Protein AF-A0A7R9RK65-F1 (afdb_monomer)

Mean predicted aligned error: 6.39 Å

Structure (mmCIF, N/CA/C/O backbone):
data_AF-A0A7R9RK65-F1
#
_entry.id   AF-A0A7R9RK65-F1
#
loop_
_atom_site.group_PDB
_atom_site.id
_atom_site.type_symbol
_atom_site.label_atom_id
_atom_site.label_alt_id
_atom_site.label_comp_id
_atom_site.label_asym_id
_atom_site.label_entity_id
_atom_site.label_seq_id
_atom_site.pdbx_PDB_ins_code
_atom_site.Cartn_x
_atom_site.Cartn_y
_atom_site.Cartn_z
_atom_site.occupancy
_atom_site.B_iso_or_equiv
_atom_site.auth_seq_id
_atom_site.auth_comp_id
_atom_site.auth_asym_id
_atom_site.auth_atom_id
_atom_site.pdbx_PDB_model_num
ATOM 1 N N . LEU A 1 1 ? 6.799 34.433 -34.858 1.00 44.19 1 LEU A N 1
ATOM 2 C CA . LEU A 1 1 ? 5.925 33.232 -34.888 1.00 44.19 1 LEU A CA 1
ATOM 3 C C . LEU A 1 1 ? 6.622 32.027 -35.527 1.00 44.19 1 LEU A C 1
ATOM 5 O O . LEU A 1 1 ? 6.666 30.993 -34.882 1.00 44.19 1 LEU A O 1
ATOM 9 N N . LEU A 1 2 ? 7.240 32.145 -36.711 1.00 38.78 2 LEU A N 1
ATOM 10 C CA . LEU A 1 2 ? 7.989 31.033 -37.333 1.00 38.78 2 LEU A CA 1
ATOM 11 C C . LEU A 1 2 ? 9.285 30.642 -36.586 1.00 38.78 2 LEU A C 1
ATOM 13 O O . LEU A 1 2 ? 9.561 29.458 -36.438 1.00 38.78 2 LEU A O 1
ATOM 17 N N . GLU A 1 3 ? 10.032 31.601 -36.031 1.00 37.00 3 GLU A N 1
ATOM 18 C CA . GLU A 1 3 ? 11.261 31.309 -35.264 1.00 37.00 3 GLU A CA 1
ATOM 19 C C . GLU A 1 3 ? 10.992 30.670 -33.891 1.00 37.00 3 GLU A C 1
ATOM 21 O O . GLU A 1 3 ? 11.774 29.843 -33.430 1.00 37.00 3 GLU A O 1
ATOM 26 N N . PHE A 1 4 ? 9.849 30.976 -33.266 1.00 36.75 4 PHE A N 1
ATOM 27 C CA . PHE A 1 4 ? 9.463 30.390 -31.975 1.00 36.75 4 PHE A CA 1
ATOM 28 C C . PHE A 1 4 ? 9.096 28.899 -32.113 1.00 36.75 4 PHE A C 1
ATOM 30 O O . PHE A 1 4 ? 9.370 28.107 -31.216 1.00 36.75 4 PHE A O 1
ATOM 37 N N . ASN A 1 5 ? 8.554 28.502 -33.272 1.00 46.38 5 ASN A N 1
ATOM 38 C CA . ASN A 1 5 ? 8.257 27.103 -33.592 1.00 46.38 5 ASN A CA 1
ATOM 39 C C . ASN A 1 5 ? 9.503 26.303 -34.008 1.00 46.38 5 ASN A C 1
ATOM 41 O O . ASN A 1 5 ? 9.563 25.105 -33.766 1.00 46.38 5 ASN A O 1
ATOM 45 N N . ALA A 1 6 ? 10.516 26.930 -34.611 1.00 48.09 6 ALA A N 1
ATOM 46 C CA . ALA A 1 6 ? 11.743 26.225 -34.997 1.00 48.09 6 ALA A CA 1
ATOM 47 C C . ALA A 1 6 ? 12.602 25.841 -33.777 1.00 48.09 6 ALA A C 1
ATOM 49 O O . ALA A 1 6 ? 13.160 24.745 -33.728 1.00 48.09 6 ALA A O 1
ATOM 50 N N . VAL A 1 7 ? 12.666 26.720 -32.769 1.00 52.88 7 VAL A N 1
ATOM 51 C CA . VAL A 1 7 ? 13.413 26.474 -31.523 1.00 52.88 7 VAL A CA 1
ATOM 52 C C . VAL A 1 7 ? 12.742 25.390 -30.672 1.00 52.88 7 VAL A C 1
ATOM 54 O O . VAL A 1 7 ? 13.438 24.528 -30.136 1.00 52.88 7 VAL A O 1
ATOM 57 N N . SER A 1 8 ? 11.404 25.368 -30.597 1.00 58.25 8 SER A N 1
ATOM 58 C CA . SER A 1 8 ? 10.678 24.319 -29.866 1.00 58.25 8 SER A CA 1
ATOM 59 C C . SER A 1 8 ? 10.821 22.945 -30.528 1.00 58.25 8 SER A C 1
ATOM 61 O O . SER A 1 8 ? 11.015 21.946 -29.838 1.00 58.25 8 SER A O 1
ATOM 63 N N . VAL A 1 9 ? 10.824 22.890 -31.864 1.00 60.19 9 VAL A N 1
ATOM 64 C CA . VAL A 1 9 ? 11.015 21.644 -32.621 1.00 60.19 9 VAL A CA 1
ATOM 65 C C . VAL A 1 9 ? 12.452 21.126 -32.502 1.00 60.19 9 VAL A C 1
ATOM 67 O O . VAL A 1 9 ? 12.644 19.941 -32.243 1.00 60.19 9 VAL A O 1
ATOM 70 N N . ALA A 1 10 ? 13.471 21.983 -32.619 1.00 61.06 10 ALA A N 1
ATOM 71 C CA . ALA A 1 10 ? 14.869 21.566 -32.462 1.00 61.06 10 ALA A CA 1
ATOM 72 C C . ALA A 1 10 ? 15.178 21.070 -31.037 1.00 61.06 10 ALA A C 1
ATOM 74 O O . ALA A 1 10 ? 15.890 20.080 -30.859 1.00 61.06 10 ALA A O 1
ATOM 75 N N . SER A 1 11 ? 14.596 21.718 -30.022 1.00 61.44 11 SER A N 1
ATOM 76 C CA . SER A 1 11 ? 14.678 21.268 -28.631 1.00 61.44 11 SER A CA 1
ATOM 77 C C . SER A 1 11 ? 14.014 19.898 -28.445 1.00 61.44 11 SER A C 1
ATOM 79 O O . SER A 1 11 ? 14.640 19.002 -27.882 1.00 61.44 11 SER A O 1
ATOM 81 N N . ALA A 1 12 ? 12.812 19.685 -28.992 1.00 61.41 12 ALA A N 1
ATOM 82 C CA . ALA A 1 12 ? 12.114 18.397 -28.922 1.00 61.41 12 ALA A CA 1
ATOM 83 C C . ALA A 1 12 ? 12.869 17.253 -29.625 1.00 61.41 12 ALA A C 1
ATOM 85 O O . ALA A 1 12 ? 12.909 16.128 -29.120 1.00 61.41 12 ALA A O 1
ATOM 86 N N . VAL A 1 13 ? 13.516 17.537 -30.760 1.00 66.62 13 VAL A N 1
ATOM 87 C CA . VAL A 1 13 ? 14.336 16.560 -31.496 1.00 66.62 13 VAL A CA 1
ATOM 88 C C . VAL A 1 13 ? 15.575 16.153 -30.693 1.00 66.62 13 VAL A C 1
ATOM 90 O O . VAL A 1 13 ? 15.858 14.960 -30.580 1.00 66.62 13 VAL A O 1
ATOM 93 N N . ASN A 1 14 ? 16.277 17.112 -30.081 1.00 69.19 14 ASN A N 1
ATOM 94 C CA . ASN A 1 14 ? 17.436 16.816 -29.233 1.00 69.19 14 ASN A CA 1
ATOM 95 C C . ASN A 1 14 ? 17.043 16.018 -27.978 1.00 69.19 14 ASN A C 1
ATOM 97 O O . ASN A 1 14 ? 17.734 15.064 -27.624 1.00 69.19 14 ASN A O 1
ATOM 101 N N . MET A 1 15 ? 15.901 16.342 -27.364 1.00 73.50 15 MET A N 1
ATOM 102 C CA . MET A 1 15 ? 15.355 15.605 -26.217 1.00 73.50 15 MET A CA 1
ATOM 103 C C . MET A 1 15 ? 15.016 14.146 -26.570 1.00 73.50 15 MET A C 1
ATOM 105 O O . MET A 1 15 ? 15.345 13.230 -25.819 1.00 73.50 15 MET A O 1
ATOM 109 N N . SER A 1 16 ? 14.423 13.892 -27.743 1.00 77.25 16 SER A N 1
ATOM 110 C CA . SER A 1 16 ? 14.164 12.518 -28.207 1.00 77.25 16 SER A CA 1
ATOM 111 C C . SER A 1 16 ? 15.461 11.736 -28.474 1.00 77.25 16 SER A C 1
ATOM 113 O O . SER A 1 16 ? 15.525 10.538 -28.197 1.00 77.25 16 SER A O 1
ATOM 115 N N . ALA A 1 17 ? 16.518 12.391 -28.967 1.00 84.62 17 ALA A N 1
ATOM 116 C CA . ALA A 1 17 ? 17.808 11.743 -29.214 1.00 84.62 17 ALA A CA 1
ATOM 117 C C . ALA A 1 17 ? 18.526 11.328 -27.915 1.00 84.62 17 ALA A C 1
ATOM 119 O O . ALA A 1 17 ? 19.067 10.221 -27.835 1.00 84.62 17 ALA A O 1
ATOM 120 N N . GLU A 1 18 ? 18.499 12.181 -26.887 1.00 88.94 18 GLU A N 1
ATOM 121 C CA . GLU A 1 18 ? 19.060 11.868 -25.567 1.00 88.94 18 GLU A CA 1
ATOM 122 C C . GLU A 1 18 ? 18.337 10.676 -24.928 1.00 88.94 18 GLU A C 1
ATOM 124 O O . GLU A 1 18 ? 18.977 9.694 -24.543 1.00 88.94 18 GLU A O 1
ATOM 129 N N . LEU A 1 19 ? 17.001 10.703 -24.922 1.00 89.12 19 LEU A N 1
ATOM 130 C CA . LEU A 1 19 ? 16.168 9.612 -24.419 1.00 89.12 19 LEU A CA 1
ATOM 131 C C . LEU A 1 19 ? 16.494 8.274 -25.101 1.00 89.12 19 LEU A C 1
ATOM 133 O O . LEU A 1 19 ? 16.736 7.267 -24.432 1.00 89.12 19 LEU A O 1
ATOM 137 N N . LYS A 1 20 ? 16.550 8.265 -26.437 1.00 89.25 20 LYS A N 1
ATOM 138 C CA . LYS A 1 20 ? 16.885 7.064 -27.219 1.00 89.25 20 LYS A CA 1
ATOM 139 C C . LYS A 1 20 ? 18.286 6.549 -26.917 1.00 89.25 20 LYS A C 1
ATOM 141 O O . LYS A 1 20 ? 18.485 5.337 -26.872 1.00 89.25 20 LYS A O 1
ATOM 146 N N . THR A 1 21 ? 19.237 7.446 -26.663 1.00 93.31 21 THR A N 1
ATOM 147 C CA . THR A 1 21 ? 20.600 7.068 -26.270 1.00 93.31 21 THR A CA 1
ATOM 148 C C . THR A 1 21 ? 20.592 6.342 -24.927 1.00 93.31 21 THR A C 1
ATOM 150 O O . THR A 1 21 ? 21.144 5.248 -24.830 1.00 93.31 21 THR A O 1
ATOM 153 N N . ILE A 1 22 ? 19.892 6.883 -23.921 1.00 94.38 22 ILE A N 1
ATOM 154 C CA . ILE A 1 22 ? 19.774 6.258 -22.593 1.00 94.38 22 ILE A CA 1
ATOM 155 C C . ILE A 1 22 ? 19.132 4.865 -22.689 1.00 94.38 22 ILE A C 1
ATOM 157 O O . ILE A 1 22 ? 19.624 3.915 -22.075 1.00 94.38 22 ILE A O 1
ATOM 161 N N . LEU A 1 23 ? 18.053 4.728 -23.465 1.00 93.06 23 LEU A N 1
ATOM 162 C CA . LEU A 1 23 ? 17.341 3.459 -23.652 1.00 93.06 23 LEU A CA 1
ATOM 163 C C . LEU A 1 23 ? 18.186 2.424 -24.413 1.00 93.06 23 LEU A C 1
ATOM 165 O O . LEU A 1 23 ? 18.255 1.265 -24.006 1.00 93.06 23 LEU A O 1
ATOM 169 N N . SER A 1 24 ? 18.902 2.840 -25.459 1.00 92.81 24 SER A N 1
ATOM 170 C CA . SER A 1 24 ? 19.843 1.983 -26.193 1.00 92.81 24 SER A CA 1
ATOM 171 C C . SER A 1 24 ? 21.003 1.513 -25.304 1.00 92.81 24 SER A C 1
ATOM 173 O O . SER A 1 24 ? 21.412 0.346 -25.348 1.00 92.81 24 SER A O 1
ATOM 175 N N . ASP A 1 25 ? 21.527 2.398 -24.452 1.00 93.06 25 ASP A N 1
ATOM 176 C CA . ASP A 1 25 ? 22.555 2.059 -23.467 1.00 93.06 25 ASP A CA 1
ATOM 177 C C . ASP A 1 25 ? 22.039 1.073 -22.414 1.00 93.06 25 ASP A C 1
ATOM 179 O O . ASP A 1 25 ? 22.757 0.135 -22.041 1.00 93.06 25 ASP A O 1
ATOM 183 N N . LEU A 1 26 ? 20.798 1.253 -21.951 1.00 93.69 26 LEU A N 1
ATOM 184 C CA . LEU A 1 26 ? 20.138 0.320 -21.043 1.00 93.69 26 LEU A CA 1
ATOM 185 C C . LEU A 1 26 ? 20.006 -1.055 -21.699 1.00 93.69 26 LEU A C 1
ATOM 187 O O . LEU A 1 26 ? 20.456 -2.042 -21.117 1.00 93.69 26 LEU A O 1
ATOM 191 N N . HIS A 1 27 ? 19.471 -1.115 -22.920 1.00 92.25 27 HIS A N 1
ATOM 192 C CA . HIS A 1 27 ? 19.314 -2.352 -23.678 1.00 92.25 27 HIS A CA 1
ATOM 193 C C . HIS A 1 27 ? 20.654 -3.079 -23.848 1.00 92.25 27 HIS A C 1
ATOM 195 O O . HIS A 1 27 ? 20.794 -4.239 -23.457 1.00 92.25 27 HIS A O 1
ATOM 201 N N . SER A 1 28 ? 21.690 -2.366 -24.295 1.00 90.50 28 SER A N 1
ATOM 202 C CA . SER A 1 28 ? 23.042 -2.918 -24.462 1.00 90.50 28 SER A CA 1
ATOM 203 C C . SER A 1 28 ? 23.622 -3.463 -23.151 1.00 90.50 28 SER A C 1
ATOM 205 O O . SER A 1 28 ? 24.320 -4.478 -23.133 1.00 90.50 28 SER A O 1
ATOM 207 N N . SER A 1 29 ? 23.302 -2.821 -22.024 1.00 89.38 29 SER A N 1
ATOM 208 C CA . SER A 1 29 ? 23.744 -3.254 -20.694 1.00 89.38 29 SER A CA 1
ATOM 209 C C . SER A 1 29 ? 23.051 -4.537 -20.228 1.00 89.38 29 SER A C 1
ATOM 211 O O . SER A 1 29 ? 23.590 -5.266 -19.403 1.00 89.38 29 SER A O 1
ATOM 213 N N . THR A 1 30 ? 21.878 -4.877 -20.755 1.00 84.25 30 THR A N 1
ATOM 214 C CA . THR A 1 30 ? 21.185 -6.116 -20.359 1.00 84.25 30 THR A CA 1
ATOM 215 C C . THR A 1 30 ? 21.812 -7.374 -20.978 1.00 84.25 30 THR A C 1
ATOM 217 O O . THR A 1 30 ? 21.738 -8.451 -20.379 1.00 84.25 30 THR A O 1
ATOM 220 N N . GLY A 1 31 ? 22.519 -7.232 -22.109 1.00 78.12 31 GLY A N 1
ATOM 221 C CA . GLY A 1 31 ? 23.261 -8.308 -22.784 1.00 78.12 31 GLY A CA 1
ATOM 222 C C . GLY A 1 31 ? 24.709 -8.516 -22.309 1.00 78.12 31 GLY A C 1
ATOM 223 O O . GLY A 1 31 ? 25.372 -9.444 -22.767 1.00 78.12 31 GLY A O 1
ATOM 224 N N . GLY A 1 32 ? 25.220 -7.665 -21.410 1.00 69.19 32 GLY A N 1
ATOM 225 C CA . GLY A 1 32 ? 26.630 -7.634 -20.997 1.00 69.19 32 GLY A CA 1
ATOM 226 C C . GLY A 1 32 ? 27.020 -8.517 -19.795 1.00 69.19 32 GLY A C 1
ATOM 227 O O . GLY A 1 32 ? 26.208 -9.235 -19.199 1.00 69.19 32 GLY A O 1
ATOM 228 N N . ASN A 1 33 ? 28.307 -8.433 -19.427 1.00 64.31 33 ASN A N 1
ATOM 229 C CA . ASN A 1 33 ? 28.944 -9.179 -18.330 1.00 64.31 33 ASN A CA 1
ATOM 230 C C . ASN A 1 33 ? 28.450 -8.717 -16.936 1.00 64.31 33 ASN A C 1
ATOM 232 O O . ASN A 1 33 ? 28.235 -7.531 -16.700 1.00 64.31 33 ASN A O 1
ATOM 236 N N . GLU A 1 34 ? 28.267 -9.641 -15.990 1.00 75.69 34 GLU A N 1
ATOM 237 C CA . GLU A 1 34 ? 27.117 -9.578 -15.063 1.00 75.69 34 GLU A CA 1
ATOM 238 C C . GLU A 1 34 ? 27.082 -8.402 -14.059 1.00 75.69 34 GLU A C 1
ATOM 240 O O . GLU A 1 34 ? 26.016 -7.836 -13.815 1.00 75.69 34 GLU A O 1
ATOM 245 N N . LYS A 1 35 ? 28.219 -7.997 -13.470 1.00 79.75 35 LYS A N 1
ATOM 246 C CA . LYS A 1 35 ? 28.233 -6.976 -12.395 1.00 79.75 35 LYS A CA 1
ATOM 247 C C . LYS A 1 35 ? 28.298 -5.537 -12.901 1.00 79.75 35 LYS A C 1
ATOM 249 O O . LYS A 1 35 ? 27.530 -4.692 -12.439 1.00 79.75 35 LYS A O 1
ATOM 254 N N . ASP A 1 36 ? 29.199 -5.248 -13.833 1.00 84.75 36 ASP A N 1
ATOM 255 C CA . ASP A 1 36 ? 29.343 -3.891 -14.370 1.00 84.75 36 ASP A CA 1
ATOM 256 C C . ASP A 1 36 ? 28.147 -3.514 -15.241 1.00 84.75 36 ASP A C 1
ATOM 258 O O . ASP A 1 36 ? 27.677 -2.377 -15.189 1.00 84.75 36 ASP A O 1
ATOM 262 N N . ALA A 1 37 ? 27.583 -4.490 -15.956 1.00 88.19 37 ALA A N 1
ATOM 263 C CA . ALA A 1 37 ? 26.399 -4.279 -16.769 1.00 88.19 37 ALA A CA 1
ATOM 264 C C . ALA A 1 37 ? 25.146 -4.011 -15.912 1.00 88.19 37 ALA A C 1
ATOM 266 O O . ALA A 1 37 ? 24.370 -3.114 -16.234 1.00 88.19 37 ALA A O 1
ATOM 267 N N . SER A 1 38 ? 25.004 -4.670 -14.754 1.00 89.25 38 SER A N 1
ATOM 268 C CA . SER A 1 38 ? 23.956 -4.335 -13.776 1.00 89.25 38 SER A CA 1
ATOM 269 C C . SER A 1 38 ? 24.100 -2.911 -13.217 1.00 89.25 38 SER A C 1
ATOM 271 O O . SER A 1 38 ? 23.125 -2.154 -13.165 1.00 89.25 38 SER A O 1
ATOM 273 N N . ARG A 1 39 ? 25.322 -2.498 -12.843 1.00 90.06 39 ARG A N 1
ATOM 274 C CA . ARG A 1 39 ? 25.570 -1.131 -12.354 1.00 90.06 39 ARG A CA 1
ATOM 275 C C . ARG A 1 39 ? 25.262 -0.092 -13.433 1.00 90.06 39 ARG A C 1
ATOM 277 O O . ARG A 1 39 ? 24.625 0.915 -13.123 1.00 90.06 39 ARG A O 1
ATOM 284 N N . LYS A 1 40 ? 25.679 -0.342 -14.680 1.00 92.81 40 LYS A N 1
ATOM 285 C CA . LYS A 1 40 ? 25.377 0.532 -15.821 1.00 92.81 40 LYS A CA 1
ATOM 286 C C . LYS A 1 40 ? 23.869 0.611 -16.061 1.00 92.81 40 LYS A C 1
ATOM 288 O O . LYS A 1 40 ? 23.344 1.716 -16.122 1.00 92.81 40 LYS A O 1
ATOM 293 N N . ALA A 1 41 ? 23.161 -0.521 -16.061 1.00 94.06 41 ALA A N 1
ATOM 294 C CA . ALA A 1 41 ? 21.706 -0.554 -16.205 1.00 94.06 41 ALA A CA 1
ATOM 295 C C . ALA A 1 41 ? 20.995 0.280 -15.129 1.00 94.06 41 ALA A C 1
ATOM 297 O O . ALA A 1 41 ? 20.132 1.090 -15.451 1.00 94.06 41 ALA A O 1
ATOM 298 N N . LYS A 1 42 ? 21.401 0.164 -13.857 1.00 94.06 42 LYS A N 1
AT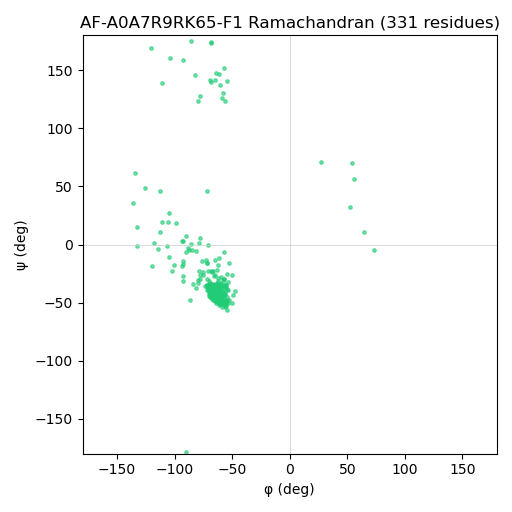OM 299 C CA . LYS A 1 42 ? 20.866 1.017 -12.785 1.00 94.06 42 LYS A CA 1
ATOM 300 C C . LYS A 1 42 ? 21.132 2.506 -13.044 1.00 94.06 42 LYS A C 1
ATOM 302 O O . LYS A 1 42 ? 20.246 3.326 -12.824 1.00 94.06 42 LYS A O 1
ATOM 307 N N . GLY A 1 43 ? 22.334 2.853 -13.505 1.00 95.44 43 GLY A N 1
ATOM 308 C CA . GLY A 1 43 ? 22.685 4.223 -13.886 1.00 95.44 43 GLY A CA 1
ATOM 309 C C . GLY A 1 43 ? 21.790 4.765 -15.002 1.00 95.44 43 GLY A C 1
ATOM 310 O O . GLY A 1 43 ? 21.268 5.868 -14.872 1.00 95.44 43 GLY A O 1
ATOM 311 N N . CYS A 1 44 ? 21.542 3.965 -16.043 1.00 96.06 44 CYS A N 1
ATOM 312 C CA . CYS A 1 44 ? 20.637 4.316 -17.138 1.00 96.06 44 CYS A CA 1
ATOM 313 C C . CYS A 1 44 ? 19.195 4.507 -16.655 1.00 96.06 44 CYS A C 1
ATOM 315 O O . CYS A 1 44 ? 18.546 5.459 -17.066 1.00 96.06 44 CYS A O 1
ATOM 317 N N . VAL A 1 45 ? 18.708 3.653 -15.747 1.00 95.81 45 VAL A N 1
ATOM 318 C CA . VAL A 1 45 ? 17.383 3.816 -15.126 1.00 95.81 45 VAL A CA 1
ATOM 319 C C . VAL A 1 45 ? 17.287 5.164 -14.413 1.00 95.81 45 VAL A C 1
ATOM 321 O O . VAL A 1 45 ? 16.374 5.934 -14.682 1.00 95.81 45 VAL A O 1
ATOM 324 N N . ILE A 1 46 ? 18.250 5.491 -13.548 1.00 95.00 46 ILE A N 1
ATOM 325 C CA . ILE A 1 46 ? 18.248 6.770 -12.822 1.00 95.00 46 ILE A CA 1
ATOM 326 C C . ILE A 1 46 ? 18.301 7.953 -13.800 1.00 95.00 46 ILE A C 1
ATOM 328 O O . ILE A 1 46 ? 17.534 8.900 -13.654 1.00 95.00 46 ILE A O 1
ATOM 332 N N . ALA A 1 47 ? 19.169 7.889 -14.813 1.00 95.19 47 ALA A N 1
ATOM 333 C CA . ALA A 1 47 ? 19.282 8.933 -15.828 1.00 95.19 47 ALA A CA 1
ATOM 334 C C . ALA A 1 47 ? 17.971 9.127 -16.606 1.00 95.19 47 ALA A C 1
ATOM 336 O O . ALA A 1 47 ? 17.531 10.261 -16.773 1.00 95.19 47 ALA A O 1
ATOM 337 N N . LEU A 1 48 ? 17.315 8.033 -17.009 1.00 94.31 48 LEU A N 1
ATOM 338 C CA . LEU A 1 48 ? 16.031 8.058 -17.707 1.00 94.31 48 LEU A CA 1
ATOM 339 C C . LEU A 1 48 ? 14.958 8.769 -16.878 1.00 94.31 48 LEU A C 1
ATOM 341 O O . LEU A 1 48 ? 14.256 9.637 -17.387 1.00 94.31 48 LEU A O 1
ATOM 345 N N . PHE A 1 49 ? 14.814 8.403 -15.604 1.00 93.19 49 PHE A N 1
ATOM 346 C CA . PHE A 1 49 ? 13.764 8.972 -14.761 1.00 93.19 49 PHE A CA 1
ATOM 347 C C . PHE A 1 49 ? 14.039 10.425 -14.375 1.00 93.19 49 PHE A C 1
ATOM 349 O O . PHE A 1 49 ? 13.101 11.216 -14.371 1.00 93.19 49 PHE A O 1
ATOM 356 N N . ASN A 1 50 ? 15.303 10.807 -14.168 1.00 92.38 50 ASN A N 1
ATOM 357 C CA . ASN A 1 50 ? 15.677 12.213 -13.995 1.00 92.38 50 ASN A CA 1
ATOM 358 C C . ASN A 1 50 ? 15.369 13.032 -15.256 1.00 92.38 50 ASN A C 1
ATOM 360 O O . ASN A 1 50 ? 14.851 14.142 -15.158 1.00 92.38 50 ASN A O 1
ATOM 364 N N . PHE A 1 51 ? 15.666 12.480 -16.438 1.00 91.12 51 PHE A N 1
ATOM 365 C CA . PHE A 1 51 ? 15.334 13.112 -17.711 1.00 91.12 51 PHE A CA 1
ATOM 366 C C . PHE A 1 51 ? 13.820 13.299 -17.851 1.00 91.12 51 PHE A C 1
ATOM 368 O O . PHE A 1 51 ? 13.370 14.387 -18.199 1.00 91.12 51 PHE A O 1
ATOM 375 N N . MET A 1 52 ? 13.023 12.268 -17.549 1.00 89.06 52 MET A N 1
ATOM 376 C CA . MET A 1 52 ? 11.565 12.379 -17.610 1.00 89.06 52 MET A CA 1
ATOM 377 C C . MET A 1 52 ? 11.054 13.434 -16.634 1.00 89.06 52 MET A C 1
ATOM 379 O O . MET A 1 52 ? 10.327 14.318 -17.069 1.00 89.06 52 MET A O 1
ATOM 383 N N . GLU A 1 53 ? 11.485 13.400 -15.368 1.00 87.88 53 GLU A N 1
ATOM 384 C CA . GLU A 1 53 ? 11.063 14.341 -14.321 1.00 87.88 53 GLU A CA 1
ATOM 385 C C . GLU A 1 53 ? 11.331 15.807 -14.698 1.00 87.88 53 GLU A C 1
ATOM 387 O O . GLU A 1 53 ? 10.460 16.662 -14.542 1.00 87.88 53 GLU A O 1
ATOM 392 N N . GLN A 1 54 ? 12.499 16.095 -15.277 1.00 86.62 54 GLN A N 1
ATOM 393 C CA . GLN A 1 54 ? 12.860 17.443 -15.732 1.00 86.62 54 GLN A CA 1
ATOM 394 C C . GLN A 1 54 ? 12.010 17.940 -16.910 1.00 86.62 54 GLN A C 1
ATOM 396 O O . GLN A 1 54 ? 11.885 19.148 -17.103 1.00 86.62 54 GLN A O 1
ATOM 401 N N . ASN A 1 55 ? 11.416 17.027 -17.681 1.00 83.00 55 ASN A N 1
ATOM 402 C CA . ASN A 1 55 ? 10.696 17.331 -18.915 1.00 83.00 55 ASN A CA 1
ATOM 403 C C . ASN A 1 55 ? 9.182 17.066 -18.823 1.00 83.00 55 ASN A C 1
ATOM 405 O O . ASN A 1 55 ? 8.490 17.125 -19.839 1.00 83.00 55 ASN A O 1
ATOM 409 N N . LEU A 1 56 ? 8.641 16.817 -17.623 1.00 75.69 56 LEU A N 1
ATOM 410 C CA . LEU A 1 56 ? 7.222 16.485 -17.412 1.00 75.69 56 LEU A CA 1
ATOM 411 C C . LEU A 1 56 ? 6.241 17.565 -17.880 1.00 75.69 56 LEU A C 1
ATOM 413 O O . LEU A 1 56 ? 5.105 17.256 -18.225 1.00 75.69 56 LEU A O 1
ATOM 417 N N . THR A 1 57 ? 6.660 18.829 -17.884 1.00 72.94 57 THR A N 1
ATOM 418 C CA . THR A 1 57 ? 5.843 19.964 -18.340 1.00 72.94 57 THR A CA 1
ATOM 419 C C . THR A 1 57 ? 5.972 20.230 -19.839 1.00 72.94 57 THR A C 1
ATOM 421 O O . THR A 1 57 ? 5.300 21.119 -20.365 1.00 72.94 57 THR A O 1
ATOM 424 N N . SER A 1 58 ? 6.825 19.477 -20.540 1.00 72.94 58 SER A N 1
ATOM 425 C CA . SER A 1 58 ? 6.953 19.579 -21.988 1.00 72.94 58 SER A CA 1
ATOM 426 C C . SER A 1 58 ? 5.687 19.065 -22.667 1.00 72.94 58 SER A C 1
ATOM 428 O O . SER A 1 58 ? 5.164 18.006 -22.321 1.00 72.94 58 SER A O 1
ATOM 430 N N . SER A 1 59 ? 5.249 19.749 -23.724 1.00 74.94 59 SER A N 1
ATOM 431 C CA . SER A 1 59 ? 4.186 19.254 -24.608 1.00 74.94 59 SER A CA 1
ATOM 432 C C . SER A 1 59 ? 4.547 17.936 -25.311 1.00 74.94 59 SER A C 1
ATOM 434 O O . SER A 1 59 ? 3.676 17.297 -25.892 1.00 74.94 59 SER A O 1
ATOM 436 N N . SER A 1 60 ? 5.816 17.516 -25.257 1.00 77.81 60 SER A N 1
ATOM 437 C CA . SER A 1 60 ? 6.313 16.250 -25.803 1.00 77.81 60 SER A CA 1
ATOM 438 C C . SER A 1 60 ? 6.359 15.095 -24.796 1.00 77.81 60 SER A C 1
ATOM 440 O O . SER A 1 60 ? 6.828 14.016 -25.160 1.00 77.81 60 SER A O 1
ATOM 442 N N . ILE A 1 61 ? 5.905 15.273 -23.548 1.00 82.56 61 ILE A N 1
ATOM 443 C CA . ILE A 1 61 ? 6.050 14.236 -22.513 1.00 82.56 61 ILE A CA 1
ATOM 444 C C . ILE A 1 61 ? 5.367 12.918 -22.893 1.00 82.56 61 ILE A C 1
ATOM 446 O O . ILE A 1 61 ? 5.942 11.855 -22.683 1.00 82.56 61 ILE A O 1
ATOM 450 N N . GLU A 1 62 ? 4.201 12.963 -23.541 1.00 82.69 62 GLU A N 1
ATOM 451 C CA . GLU A 1 62 ? 3.510 11.756 -24.012 1.00 82.69 62 GLU A CA 1
ATOM 452 C C . GLU A 1 62 ? 4.343 10.976 -25.036 1.00 82.69 62 GLU A C 1
ATOM 454 O O . GLU A 1 62 ? 4.390 9.748 -24.992 1.00 82.69 62 GLU A O 1
ATOM 459 N N . ILE A 1 63 ? 5.057 11.678 -25.924 1.00 84.00 63 ILE A N 1
ATOM 460 C CA . ILE A 1 63 ? 5.962 11.059 -26.901 1.00 84.00 63 ILE A CA 1
ATOM 461 C C . ILE A 1 63 ? 7.132 10.397 -26.170 1.00 84.00 63 ILE A C 1
ATOM 463 O O . ILE A 1 63 ? 7.477 9.256 -26.467 1.00 84.00 63 ILE A O 1
ATOM 467 N N . HIS A 1 64 ? 7.713 11.077 -25.180 1.00 86.31 64 HIS A N 1
ATOM 468 C CA . HIS A 1 64 ? 8.815 10.529 -24.389 1.00 86.31 64 HIS A CA 1
ATOM 469 C C . HIS A 1 64 ? 8.394 9.308 -23.564 1.00 86.31 64 HIS A C 1
ATOM 471 O O . HIS A 1 64 ? 9.146 8.340 -23.476 1.00 86.31 64 HIS A O 1
ATOM 477 N N . LEU A 1 65 ? 7.182 9.308 -23.010 1.00 88.81 65 LEU A N 1
ATOM 478 C CA . LEU A 1 65 ? 6.632 8.144 -22.321 1.00 88.81 65 LEU A CA 1
ATOM 479 C C . LEU A 1 65 ? 6.349 6.995 -23.292 1.00 88.81 65 LEU A C 1
ATOM 481 O O . LEU A 1 65 ? 6.686 5.854 -22.985 1.00 88.81 65 LEU A O 1
ATOM 485 N N . CYS A 1 66 ? 5.812 7.279 -24.481 1.00 88.38 66 CYS A N 1
ATOM 486 C CA . CYS A 1 66 ? 5.656 6.275 -25.533 1.00 88.38 66 CYS A CA 1
ATOM 487 C C . CYS A 1 66 ? 6.999 5.634 -25.900 1.00 88.38 66 CYS A C 1
ATOM 489 O O . CYS A 1 66 ? 7.100 4.409 -25.893 1.00 88.38 66 CYS A O 1
ATOM 491 N N . ASP A 1 67 ? 8.038 6.435 -26.140 1.00 88.31 67 ASP A N 1
ATOM 492 C CA . ASP A 1 67 ? 9.385 5.938 -26.436 1.00 88.31 67 ASP A CA 1
ATOM 493 C C . ASP A 1 67 ? 9.947 5.102 -25.268 1.00 88.31 67 ASP A C 1
ATOM 495 O O . ASP A 1 67 ? 10.485 4.015 -25.482 1.00 88.31 67 ASP A O 1
ATOM 499 N N . ALA A 1 68 ? 9.780 5.561 -24.024 1.00 91.19 68 ALA A N 1
ATOM 500 C CA . ALA A 1 68 ? 10.319 4.891 -22.842 1.00 91.19 68 ALA A CA 1
ATOM 501 C C . ALA A 1 68 ? 9.602 3.578 -22.491 1.00 91.19 68 ALA A C 1
ATOM 503 O O . ALA A 1 68 ? 10.262 2.621 -22.088 1.00 91.19 68 ALA A O 1
ATOM 504 N N . PHE A 1 69 ? 8.275 3.514 -22.624 1.00 92.56 69 PHE A N 1
ATOM 505 C CA . PHE A 1 69 ? 7.466 2.375 -22.170 1.00 92.56 69 PHE A CA 1
ATOM 506 C C . PHE A 1 69 ? 7.032 1.431 -23.293 1.00 92.56 69 PHE A C 1
ATOM 508 O O . PHE A 1 69 ? 6.757 0.267 -23.014 1.00 92.56 69 PHE A O 1
ATOM 515 N N . ARG A 1 70 ? 6.982 1.898 -24.545 1.00 89.81 70 ARG A N 1
ATOM 516 C CA . ARG A 1 70 ? 6.509 1.121 -25.707 1.00 89.81 70 ARG A CA 1
ATOM 517 C C . ARG A 1 70 ? 7.424 1.197 -26.930 1.00 89.81 70 ARG A C 1
ATOM 519 O O . ARG A 1 70 ? 7.125 0.570 -27.943 1.00 89.81 70 ARG A O 1
ATOM 526 N N . GLY A 1 71 ? 8.515 1.956 -26.860 1.00 87.44 71 GLY A N 1
ATOM 527 C CA . GLY A 1 71 ? 9.510 2.019 -27.925 1.00 87.44 71 GLY A CA 1
ATOM 528 C C . GLY A 1 71 ? 10.301 0.717 -28.090 1.00 87.44 71 GLY A C 1
ATOM 529 O O . GLY A 1 71 ? 10.197 -0.217 -27.292 1.00 87.44 71 GLY A O 1
ATOM 530 N N . GLU A 1 72 ? 11.139 0.687 -29.128 1.00 85.81 72 GLU A N 1
ATOM 531 C CA . GLU A 1 72 ? 11.987 -0.459 -29.495 1.00 85.81 72 GLU A CA 1
ATOM 532 C C . GLU A 1 72 ? 12.876 -0.943 -28.336 1.00 85.81 72 GLU A C 1
ATOM 534 O O . GLU A 1 72 ? 13.031 -2.140 -28.126 1.00 85.81 72 GLU A O 1
ATOM 539 N N . TYR A 1 73 ? 13.409 -0.010 -27.542 1.00 87.25 73 TYR A N 1
ATOM 540 C CA . TYR A 1 73 ? 14.243 -0.295 -26.370 1.00 87.25 73 TYR A CA 1
ATOM 541 C C . TYR A 1 73 ? 13.540 0.112 -25.074 1.00 87.25 73 TYR A C 1
ATOM 543 O O . TYR A 1 73 ? 14.125 0.779 -24.221 1.00 87.25 73 TYR A O 1
ATOM 551 N N . ASN A 1 74 ? 12.261 -0.241 -24.932 1.00 91.38 74 ASN A N 1
ATOM 552 C CA . ASN A 1 74 ? 11.478 0.163 -23.769 1.00 91.38 74 ASN A CA 1
ATOM 553 C C . ASN A 1 74 ? 12.057 -0.388 -22.449 1.00 91.38 74 ASN A C 1
ATOM 555 O O . ASN A 1 74 ? 12.610 -1.492 -22.373 1.00 91.38 74 ASN A O 1
ATOM 559 N N . ILE A 1 75 ? 11.910 0.398 -21.379 1.00 93.38 75 ILE A N 1
ATOM 560 C CA . ILE A 1 75 ? 12.475 0.085 -20.063 1.00 93.38 75 ILE A CA 1
ATOM 561 C C . ILE A 1 75 ? 11.895 -1.200 -19.464 1.00 93.38 75 ILE A C 1
ATOM 563 O O . ILE A 1 75 ? 12.620 -1.954 -18.809 1.00 93.38 75 ILE A O 1
ATOM 567 N N . LEU A 1 76 ? 10.603 -1.457 -19.678 1.00 93.12 76 LEU A N 1
ATOM 568 C CA . LEU A 1 76 ? 9.908 -2.589 -19.071 1.00 93.12 76 LEU A CA 1
ATOM 569 C C . LEU A 1 76 ? 10.451 -3.914 -19.608 1.00 93.12 76 LEU A C 1
ATOM 571 O O . LEU A 1 76 ? 10.742 -4.824 -18.830 1.00 93.12 76 LEU A O 1
ATOM 575 N N . GLU A 1 77 ? 10.653 -4.011 -20.918 1.00 90.44 77 GLU A N 1
ATOM 576 C CA . GLU A 1 77 ? 11.237 -5.174 -21.577 1.00 90.44 77 GLU A CA 1
ATOM 577 C C . GLU A 1 77 ? 12.710 -5.348 -21.204 1.00 90.44 77 GLU A C 1
ATOM 579 O O . GLU A 1 77 ? 13.106 -6.433 -20.770 1.00 90.44 77 GLU A O 1
ATOM 584 N N . CYS A 1 78 ? 13.502 -4.269 -21.249 1.00 90.31 78 CYS A N 1
ATOM 585 C CA . CYS A 1 78 ? 14.914 -4.308 -20.856 1.00 90.31 78 CYS A CA 1
ATOM 586 C C . CYS A 1 78 ? 15.099 -4.854 -19.429 1.00 90.31 78 CYS A C 1
ATOM 588 O O . CYS A 1 78 ? 16.016 -5.628 -19.152 1.00 90.31 78 CYS A O 1
ATOM 590 N N . LEU A 1 79 ? 14.207 -4.491 -18.506 1.00 90.38 79 LEU A N 1
ATOM 591 C CA . LEU A 1 79 ? 14.270 -4.928 -17.111 1.00 90.38 79 LEU A CA 1
ATOM 592 C C . LEU A 1 79 ? 13.462 -6.201 -16.817 1.00 90.38 79 LEU A C 1
ATOM 594 O O . LEU A 1 79 ? 13.464 -6.669 -15.677 1.00 90.38 79 LEU A O 1
ATOM 598 N N . SER A 1 80 ? 12.835 -6.818 -17.822 1.00 87.62 80 SER A N 1
ATOM 599 C CA . SER A 1 80 ? 12.120 -8.098 -17.679 1.00 87.62 80 SER A CA 1
ATOM 600 C C . SER A 1 80 ? 13.047 -9.326 -17.653 1.00 87.62 80 SER A C 1
ATOM 602 O O . SER A 1 80 ? 12.593 -10.466 -17.519 1.00 87.62 80 SER A O 1
ATOM 604 N N . ILE A 1 81 ? 14.363 -9.110 -17.728 1.00 85.94 81 ILE A N 1
ATOM 605 C CA . ILE A 1 81 ? 15.391 -10.151 -17.633 1.00 85.94 81 ILE A CA 1
ATOM 606 C C . ILE A 1 81 ? 15.351 -10.894 -16.288 1.00 85.94 81 ILE A C 1
ATOM 608 O O . ILE A 1 81 ? 15.258 -10.292 -15.223 1.00 85.94 81 ILE A O 1
ATOM 612 N N . LYS A 1 82 ? 15.498 -12.223 -16.299 1.00 84.31 82 LYS A N 1
ATOM 613 C CA . LYS A 1 82 ? 15.424 -13.076 -15.087 1.00 84.31 82 LYS A CA 1
ATOM 614 C C . LYS A 1 82 ? 16.687 -13.066 -14.209 1.00 84.31 82 LYS A C 1
ATOM 616 O O . LYS A 1 82 ? 16.780 -13.832 -13.256 1.00 84.31 82 LYS A O 1
ATOM 621 N N . ARG A 1 83 ? 17.670 -12.228 -14.535 1.00 83.94 83 ARG A N 1
ATOM 622 C CA . ARG A 1 83 ? 18.999 -12.209 -13.910 1.00 83.94 83 ARG A CA 1
ATOM 623 C C . ARG A 1 83 ? 18.975 -11.510 -12.548 1.00 83.94 83 ARG A C 1
ATOM 625 O O . ARG A 1 83 ? 18.502 -10.376 -12.440 1.00 83.94 83 ARG A O 1
ATOM 632 N N . SER A 1 84 ? 19.498 -12.174 -11.517 1.00 85.88 84 SER A N 1
ATOM 633 C CA . SER A 1 84 ? 19.530 -11.676 -10.133 1.00 85.88 84 SER A CA 1
ATOM 634 C C . SER A 1 84 ? 20.394 -10.433 -9.955 1.00 85.88 84 SER A C 1
ATOM 636 O O . SER A 1 84 ? 20.152 -9.625 -9.060 1.00 85.88 84 SER A O 1
ATOM 638 N N . GLU A 1 85 ? 21.386 -10.241 -10.814 1.00 87.12 85 GLU A N 1
ATOM 639 C CA . GLU A 1 85 ? 22.335 -9.137 -10.710 1.00 87.12 85 GLU A CA 1
ATOM 640 C C . GLU A 1 85 ? 21.629 -7.798 -10.936 1.00 87.12 85 GLU A C 1
ATOM 642 O O . GLU A 1 85 ? 22.035 -6.790 -10.369 1.00 87.12 85 GLU A O 1
ATOM 647 N N . PHE A 1 86 ? 20.528 -7.786 -11.691 1.00 89.44 86 PHE A N 1
ATOM 648 C CA . PHE A 1 86 ? 19.783 -6.584 -12.073 1.00 89.44 86 PHE A CA 1
ATOM 649 C C . PHE A 1 86 ? 18.674 -6.202 -11.084 1.00 89.44 86 PHE A C 1
ATOM 651 O O . PHE A 1 86 ? 17.911 -5.272 -11.346 1.00 89.44 86 PHE A O 1
ATOM 658 N N . LEU A 1 87 ? 18.576 -6.871 -9.929 1.00 89.69 87 LEU A N 1
ATOM 659 C CA . LEU A 1 87 ? 17.555 -6.573 -8.915 1.00 89.69 87 LEU A CA 1
ATOM 660 C C . LEU A 1 87 ? 17.582 -5.109 -8.451 1.00 89.69 87 LEU A C 1
ATOM 662 O O . LEU A 1 87 ? 16.527 -4.528 -8.211 1.00 89.69 87 LEU A O 1
ATOM 666 N N . ASP A 1 88 ? 18.765 -4.499 -8.367 1.00 90.44 88 ASP A N 1
ATOM 667 C CA . ASP A 1 88 ? 18.905 -3.086 -8.007 1.00 90.44 88 ASP A CA 1
ATOM 668 C C . ASP A 1 88 ? 18.365 -2.146 -9.090 1.00 90.44 88 ASP A C 1
ATOM 670 O O . ASP A 1 88 ? 17.719 -1.154 -8.760 1.00 90.44 88 ASP A O 1
ATOM 674 N N . ALA A 1 89 ? 18.596 -2.459 -10.368 1.00 92.81 89 ALA A N 1
ATOM 675 C CA . ALA A 1 89 ? 18.052 -1.687 -11.482 1.00 92.81 89 ALA A CA 1
ATOM 676 C C . ALA A 1 89 ? 16.520 -1.801 -11.528 1.00 92.81 89 ALA A C 1
ATOM 678 O O . ALA A 1 89 ? 15.836 -0.788 -11.652 1.00 92.81 89 ALA A O 1
ATOM 679 N N . LYS A 1 90 ? 15.977 -3.012 -11.327 1.00 93.44 90 LYS A N 1
ATOM 680 C CA . LYS A 1 90 ? 14.526 -3.245 -11.218 1.00 93.44 90 LYS A CA 1
ATOM 681 C C . LYS A 1 90 ? 13.906 -2.480 -10.050 1.00 93.44 90 LYS A C 1
ATOM 683 O O . LYS A 1 90 ? 12.864 -1.857 -10.216 1.00 93.44 90 LYS A O 1
ATOM 688 N N . ALA A 1 91 ? 14.541 -2.517 -8.877 1.00 93.31 91 ALA A N 1
ATOM 689 C CA . ALA A 1 91 ? 14.072 -1.785 -7.704 1.00 93.31 91 ALA A CA 1
ATOM 690 C C . ALA A 1 91 ? 14.050 -0.272 -7.964 1.00 93.31 91 ALA A C 1
ATOM 692 O O . ALA A 1 91 ? 13.034 0.365 -7.703 1.00 93.31 91 ALA A O 1
ATOM 693 N N . SER A 1 92 ? 15.128 0.281 -8.533 1.00 94.81 92 SER A N 1
ATOM 694 C CA . SER A 1 92 ? 15.178 1.695 -8.912 1.00 94.81 92 SER A CA 1
ATOM 695 C C . SER A 1 92 ? 14.102 2.054 -9.935 1.00 94.81 92 SER A C 1
ATOM 697 O O . SER A 1 92 ? 13.448 3.074 -9.771 1.00 94.81 92 SER A O 1
ATOM 699 N N . ALA A 1 93 ? 13.851 1.205 -10.935 1.00 95.62 93 ALA A N 1
ATOM 700 C CA . ALA A 1 93 ? 12.804 1.464 -11.917 1.00 95.62 93 ALA A CA 1
ATOM 701 C C . ALA A 1 93 ? 11.412 1.478 -11.275 1.00 95.62 93 ALA A C 1
ATOM 703 O O . ALA A 1 93 ? 10.666 2.424 -11.478 1.00 95.62 93 ALA A O 1
ATOM 704 N N . LEU A 1 94 ? 11.069 0.479 -10.456 1.00 96.00 94 LEU A N 1
ATOM 705 C CA . LEU A 1 94 ? 9.772 0.442 -9.769 1.00 96.00 94 LEU A CA 1
ATOM 706 C C . LEU A 1 94 ? 9.559 1.656 -8.855 1.00 96.00 94 LEU A C 1
ATOM 708 O O . LEU A 1 94 ? 8.461 2.204 -8.817 1.00 96.00 94 LEU A O 1
ATOM 712 N N . GLU A 1 95 ? 10.594 2.071 -8.123 1.00 95.38 95 GLU A N 1
ATOM 713 C CA . GLU A 1 95 ? 10.539 3.244 -7.246 1.00 95.38 95 GLU A CA 1
ATOM 714 C C . GLU A 1 95 ? 10.353 4.539 -8.044 1.00 95.38 95 GLU A C 1
ATOM 716 O O . GLU A 1 95 ? 9.482 5.342 -7.715 1.00 95.38 95 GLU A O 1
ATOM 721 N N . SER A 1 96 ? 11.105 4.719 -9.129 1.00 95.50 96 SER A N 1
ATOM 722 C CA . SER A 1 96 ? 10.978 5.904 -9.974 1.00 95.50 96 SER A CA 1
ATOM 723 C C . SER A 1 96 ? 9.648 5.956 -10.730 1.00 95.50 96 SER A C 1
ATOM 725 O O . SER A 1 96 ? 9.038 7.021 -10.790 1.00 95.50 96 SER A O 1
ATOM 727 N N . ILE A 1 97 ? 9.151 4.822 -11.245 1.00 96.06 97 ILE A N 1
ATOM 728 C CA . ILE A 1 97 ? 7.815 4.745 -11.858 1.00 96.06 97 ILE A CA 1
ATOM 729 C C . ILE A 1 97 ? 6.752 5.112 -10.823 1.00 96.06 97 ILE A C 1
ATOM 731 O O . ILE A 1 97 ? 5.878 5.920 -11.122 1.00 96.06 97 ILE A O 1
ATOM 735 N N . TYR A 1 98 ? 6.840 4.570 -9.603 1.00 96.19 98 TYR A N 1
ATOM 736 C CA . TYR A 1 98 ? 5.916 4.918 -8.525 1.00 96.19 98 TYR A CA 1
ATOM 737 C C . TYR A 1 98 ? 5.911 6.423 -8.248 1.00 96.19 98 TYR A C 1
ATOM 739 O O . TYR A 1 98 ? 4.841 7.020 -8.247 1.00 96.19 98 TYR A O 1
ATOM 747 N N . ASN A 1 99 ? 7.079 7.040 -8.050 1.00 94.00 99 ASN A N 1
ATOM 748 C CA . ASN A 1 99 ? 7.167 8.461 -7.703 1.00 94.00 99 ASN A CA 1
ATOM 749 C C . ASN A 1 99 ? 6.593 9.360 -8.814 1.00 94.00 99 ASN A C 1
ATOM 751 O O . ASN A 1 99 ? 5.876 10.320 -8.526 1.00 94.00 99 ASN A O 1
ATOM 755 N N . LEU A 1 100 ? 6.865 9.028 -10.083 1.00 92.12 100 LEU A N 1
ATOM 756 C CA . LEU A 1 100 ? 6.301 9.757 -11.219 1.00 92.12 100 LEU A CA 1
ATOM 757 C C . LEU A 1 100 ? 4.786 9.572 -11.322 1.00 92.12 100 LEU A C 1
ATOM 759 O O . LEU A 1 100 ? 4.058 10.555 -11.447 1.00 92.12 100 LEU A O 1
ATOM 763 N N . MET A 1 101 ? 4.298 8.334 -11.238 1.00 93.94 101 MET A N 1
ATOM 764 C CA . MET A 1 101 ? 2.865 8.049 -11.327 1.00 93.94 101 MET A CA 1
ATOM 765 C C . MET A 1 101 ? 2.080 8.632 -10.149 1.00 93.94 101 MET A C 1
ATOM 767 O O . MET A 1 101 ? 0.955 9.067 -10.347 1.00 93.94 101 MET A O 1
ATOM 771 N N . GLU A 1 102 ? 2.648 8.668 -8.942 1.00 94.00 102 GLU A N 1
ATOM 772 C CA . GLU A 1 102 ? 1.999 9.258 -7.762 1.00 94.00 102 GLU A CA 1
ATOM 773 C C . GLU A 1 102 ? 1.739 10.758 -7.957 1.00 94.00 102 GLU A C 1
ATOM 775 O O . GLU A 1 102 ? 0.712 11.270 -7.518 1.00 94.00 102 GLU A O 1
ATOM 780 N N . SER A 1 103 ? 2.635 11.449 -8.666 1.00 89.56 103 SER A N 1
ATOM 781 C CA . SER A 1 103 ? 2.540 12.896 -8.891 1.00 89.56 103 SER A CA 1
ATOM 782 C C . SER A 1 103 ? 1.813 13.269 -10.192 1.00 89.56 103 SER A C 1
ATOM 784 O O . SER A 1 103 ? 1.227 14.346 -10.275 1.00 89.56 103 SER A O 1
ATOM 786 N N . TYR A 1 104 ? 1.835 12.396 -11.207 1.00 89.81 104 TYR A N 1
ATOM 787 C CA . TYR A 1 104 ? 1.382 12.703 -12.574 1.00 89.81 104 TYR A CA 1
ATOM 788 C C . TYR A 1 104 ? 0.518 11.593 -13.191 1.00 89.81 104 TYR A C 1
ATOM 790 O O . TYR A 1 104 ? 0.596 11.339 -14.393 1.00 89.81 104 TYR A O 1
ATOM 798 N N . PHE A 1 105 ? -0.308 10.923 -12.382 1.00 90.69 105 PHE A N 1
ATOM 799 C CA . PHE A 1 105 ? -1.034 9.706 -12.772 1.00 90.69 105 PHE A CA 1
ATOM 800 C C . PHE A 1 105 ? -1.777 9.807 -14.113 1.00 90.69 105 PHE A C 1
ATOM 802 O O . PHE A 1 105 ? -1.681 8.898 -14.936 1.00 90.69 105 PHE A O 1
ATOM 809 N N . GLU A 1 106 ? -2.469 10.922 -14.363 1.00 89.00 106 GLU A N 1
ATOM 810 C CA . GLU A 1 106 ? -3.266 11.121 -15.583 1.00 89.00 106 GLU A CA 1
ATOM 811 C C . GLU A 1 106 ? -2.437 11.010 -16.870 1.00 89.00 106 GLU A C 1
ATOM 813 O O . GLU A 1 106 ? -2.895 10.421 -17.847 1.00 89.00 106 GLU A O 1
ATOM 818 N N . ILE A 1 107 ? -1.185 11.478 -16.860 1.00 88.38 107 ILE A N 1
ATOM 819 C CA . ILE A 1 107 ? -0.277 11.377 -18.016 1.00 88.38 107 ILE A CA 1
ATOM 820 C C . ILE A 1 107 ? 0.129 9.911 -18.250 1.00 88.38 107 ILE A C 1
ATOM 822 O O . ILE A 1 107 ? 0.303 9.459 -19.381 1.00 88.38 107 ILE A O 1
ATOM 826 N N . PHE A 1 108 ? 0.241 9.134 -17.171 1.00 89.56 108 PHE A N 1
ATOM 827 C CA . PHE A 1 108 ? 0.624 7.723 -17.211 1.00 89.56 108 PHE A CA 1
ATOM 828 C C . PHE A 1 108 ? -0.549 6.773 -17.470 1.00 89.56 108 PHE A C 1
ATOM 830 O O . PHE A 1 108 ? -0.332 5.568 -17.629 1.00 89.56 108 PHE A O 1
ATOM 837 N N . ARG A 1 109 ? -1.785 7.284 -17.535 1.00 89.19 109 ARG A N 1
ATOM 838 C CA . ARG A 1 109 ? -3.010 6.476 -17.603 1.00 89.19 109 ARG A CA 1
ATOM 839 C C . ARG A 1 109 ? -3.009 5.485 -18.764 1.00 89.19 109 ARG A C 1
ATOM 841 O O . ARG A 1 109 ? -3.481 4.365 -18.607 1.00 89.19 109 ARG A O 1
ATOM 848 N N . SER A 1 110 ? -2.435 5.852 -19.908 1.00 90.56 110 SER A N 1
ATOM 849 C CA . SER A 1 110 ? -2.352 4.978 -21.084 1.00 90.56 110 SER A CA 1
ATOM 850 C C . SER A 1 110 ? -1.352 3.823 -20.935 1.00 90.56 110 SER A C 1
ATOM 852 O O . SER A 1 110 ? -1.447 2.866 -21.700 1.00 90.56 110 SER A O 1
ATOM 854 N N . PHE A 1 111 ? -0.441 3.865 -19.955 1.00 92.50 111 PHE A N 1
ATOM 855 C CA . PHE A 1 111 ? 0.628 2.878 -19.728 1.00 92.50 111 PHE A CA 1
ATOM 856 C C . PHE A 1 111 ? 0.375 1.965 -18.516 1.00 92.50 111 PHE A C 1
ATOM 858 O O . PHE A 1 111 ? 1.176 1.076 -18.227 1.00 92.50 111 PHE A O 1
ATOM 865 N N . VAL A 1 112 ? -0.734 2.151 -17.791 1.00 93.88 112 VAL A N 1
ATOM 866 C CA . VAL A 1 112 ? -1.012 1.441 -16.525 1.00 93.88 112 VAL A CA 1
ATOM 867 C C . VAL A 1 112 ? -1.011 -0.081 -16.667 1.00 93.88 112 VAL A C 1
ATOM 869 O O . VAL A 1 112 ? -0.537 -0.773 -15.768 1.00 93.88 112 VAL A O 1
ATOM 872 N N . ILE A 1 113 ? -1.477 -0.617 -17.799 1.00 94.56 113 ILE A N 1
ATOM 873 C CA . ILE A 1 113 ? -1.493 -2.066 -18.050 1.00 94.56 113 ILE A CA 1
ATOM 874 C C . ILE A 1 113 ? -0.081 -2.607 -18.297 1.00 94.56 113 ILE A C 1
ATOM 876 O O . ILE A 1 113 ? 0.270 -3.663 -17.767 1.00 94.56 113 ILE A O 1
ATOM 880 N N . ASP A 1 114 ? 0.760 -1.858 -19.011 1.00 95.00 114 ASP A N 1
ATOM 881 C CA . ASP A 1 114 ? 2.165 -2.214 -19.224 1.00 95.00 114 ASP A CA 1
ATOM 882 C C . ASP A 1 114 ? 2.915 -2.243 -17.883 1.00 95.00 114 ASP A C 1
ATOM 884 O O . ASP A 1 114 ? 3.600 -3.216 -17.551 1.00 95.00 114 ASP A O 1
ATOM 888 N N . VAL A 1 115 ? 2.692 -1.226 -17.043 1.00 95.94 115 VAL A N 1
ATOM 889 C CA . VAL A 1 115 ? 3.269 -1.146 -15.694 1.00 95.94 115 VAL A CA 1
ATOM 890 C C . VAL A 1 115 ? 2.736 -2.260 -14.783 1.00 95.94 115 VAL A C 1
ATOM 892 O O . VAL A 1 115 ? 3.524 -2.883 -14.066 1.00 95.94 115 VAL A O 1
ATOM 895 N N . LYS A 1 116 ? 1.432 -2.577 -14.830 1.00 96.19 116 LYS A N 1
ATOM 896 C CA . LYS A 1 116 ? 0.831 -3.718 -14.109 1.00 96.19 116 LYS A CA 1
ATOM 897 C C . LYS A 1 116 ? 1.550 -5.014 -14.478 1.00 96.19 116 LYS A C 1
ATOM 899 O O . LYS A 1 116 ? 1.984 -5.759 -13.596 1.00 96.19 116 LYS A O 1
ATOM 904 N N . ASN A 1 117 ? 1.698 -5.280 -15.773 1.00 95.25 117 ASN A N 1
ATOM 905 C CA . ASN A 1 117 ? 2.333 -6.494 -16.279 1.00 95.25 117 ASN A CA 1
ATOM 906 C C . ASN A 1 117 ? 3.805 -6.573 -15.860 1.00 95.25 117 ASN A C 1
ATOM 908 O O . ASN A 1 117 ? 4.253 -7.623 -15.390 1.00 95.25 117 ASN A O 1
ATOM 912 N N . PHE A 1 118 ? 4.530 -5.455 -15.920 1.00 95.25 118 PHE A N 1
ATOM 913 C CA . PHE A 1 118 ? 5.901 -5.371 -15.424 1.00 95.25 118 PHE A CA 1
ATOM 914 C C . PHE A 1 118 ? 5.998 -5.653 -13.920 1.00 95.25 118 PHE A C 1
ATOM 916 O O . PHE A 1 118 ? 6.865 -6.423 -13.500 1.00 95.25 118 PHE A O 1
ATOM 923 N N . CYS A 1 119 ? 5.087 -5.113 -13.102 1.00 95.75 119 CYS A N 1
ATOM 924 C CA . CYS A 1 119 ? 5.022 -5.413 -11.669 1.00 95.75 119 CYS A CA 1
ATOM 925 C C . CYS A 1 119 ? 4.774 -6.902 -11.419 1.00 95.75 119 CYS A C 1
ATOM 927 O O . CYS A 1 119 ? 5.427 -7.502 -10.570 1.00 95.75 119 CYS A O 1
ATOM 929 N N . MET A 1 120 ? 3.861 -7.522 -12.168 1.00 94.56 120 MET A N 1
ATOM 930 C CA . MET A 1 120 ? 3.522 -8.941 -12.021 1.00 94.56 120 MET A CA 1
ATOM 931 C C . MET A 1 120 ? 4.674 -9.865 -12.416 1.00 94.56 120 MET A C 1
ATOM 933 O O . MET A 1 120 ? 4.959 -10.848 -11.718 1.00 94.56 120 MET A O 1
ATOM 937 N N . LEU A 1 121 ? 5.349 -9.541 -13.518 1.00 91.50 121 LEU A N 1
ATOM 938 C CA . LEU A 1 121 ? 6.533 -10.251 -13.984 1.00 91.50 121 LEU A CA 1
ATOM 939 C C . LEU A 1 121 ? 7.665 -10.123 -12.967 1.00 91.50 121 LEU A C 1
ATOM 941 O O . LEU A 1 121 ? 8.237 -11.123 -12.533 1.00 91.50 121 LEU A O 1
ATOM 945 N N . THR A 1 122 ? 7.931 -8.896 -12.533 1.00 90.19 122 THR A N 1
ATOM 946 C CA . THR A 1 122 ? 8.995 -8.585 -11.589 1.00 90.19 122 THR A CA 1
ATOM 947 C C . THR A 1 122 ? 8.724 -9.219 -10.225 1.00 90.19 122 THR A C 1
ATOM 949 O O . THR A 1 122 ? 9.621 -9.842 -9.661 1.00 90.19 122 THR A O 1
ATOM 952 N N . TYR A 1 123 ? 7.484 -9.197 -9.735 1.00 90.50 123 TYR A N 1
ATOM 953 C CA . TYR A 1 123 ? 7.095 -9.875 -8.498 1.00 90.50 123 TYR A CA 1
ATOM 954 C C . TYR A 1 123 ? 7.381 -11.381 -8.556 1.00 90.50 123 TYR A C 1
ATOM 956 O O . TYR A 1 123 ? 7.934 -11.954 -7.625 1.00 90.50 123 TYR A O 1
ATOM 964 N N . SER A 1 124 ? 7.072 -12.031 -9.678 1.00 85.38 124 SER A N 1
ATOM 965 C CA . SER A 1 124 ? 7.218 -13.488 -9.815 1.00 85.38 124 SER A CA 1
ATOM 966 C C . SER A 1 124 ? 8.680 -13.957 -9.918 1.00 85.38 124 SER A C 1
ATOM 968 O O . SER A 1 124 ? 8.948 -15.150 -9.817 1.00 85.38 124 SER A O 1
ATOM 970 N N . GLN A 1 125 ? 9.627 -13.040 -10.139 1.00 78.44 125 GLN A N 1
ATOM 971 C CA . GLN A 1 125 ? 11.036 -13.348 -10.412 1.00 78.44 125 GLN A CA 1
ATOM 972 C C . GLN A 1 125 ? 12.009 -12.866 -9.327 1.00 78.44 125 GLN A C 1
ATOM 974 O O . GLN A 1 125 ? 13.213 -13.075 -9.468 1.00 78.44 125 GLN A O 1
ATOM 979 N N . SER A 1 126 ? 11.538 -12.161 -8.295 1.00 74.38 126 SER A N 1
ATOM 980 C CA . SER A 1 126 ? 12.424 -11.294 -7.510 1.00 74.38 126 SER A CA 1
ATOM 981 C C . SER A 1 126 ? 12.529 -11.624 -6.022 1.00 74.38 126 SER A C 1
ATOM 983 O O . SER A 1 126 ? 11.782 -12.419 -5.461 1.00 74.38 126 SER A O 1
ATOM 985 N N . SER A 1 127 ? 13.504 -10.976 -5.379 1.00 77.38 127 SER A N 1
ATOM 986 C CA . SER A 1 127 ? 13.813 -11.085 -3.954 1.00 77.38 127 SER A CA 1
ATOM 987 C C . SER A 1 127 ? 12.977 -10.136 -3.083 1.00 77.38 127 SER A C 1
ATOM 989 O O . SER A 1 127 ? 12.272 -9.249 -3.569 1.00 77.38 127 SER A O 1
ATOM 991 N N . SER A 1 128 ? 13.135 -10.259 -1.763 1.00 80.44 128 SER A N 1
ATOM 992 C CA . SER A 1 128 ? 12.450 -9.475 -0.722 1.00 80.44 128 SER A CA 1
ATOM 993 C C . SER A 1 128 ? 12.526 -7.945 -0.854 1.00 80.44 128 SER A C 1
ATOM 995 O O . SER A 1 128 ? 11.738 -7.261 -0.206 1.00 80.44 128 SER A O 1
ATOM 997 N N . ARG A 1 129 ? 13.433 -7.392 -1.672 1.00 83.81 129 ARG A N 1
ATOM 998 C CA . ARG A 1 129 ? 13.545 -5.942 -1.917 1.00 83.81 129 ARG A CA 1
ATOM 999 C C . ARG A 1 129 ? 12.588 -5.429 -2.992 1.00 83.81 129 ARG A C 1
ATOM 1001 O O . ARG A 1 129 ? 12.113 -4.304 -2.909 1.00 83.81 129 ARG A O 1
ATOM 1008 N N . VAL A 1 130 ? 12.320 -6.246 -4.000 1.00 90.81 130 VAL A N 1
ATOM 1009 C CA . VAL A 1 130 ? 11.563 -5.859 -5.196 1.00 90.81 130 VAL A CA 1
ATOM 1010 C C . VAL A 1 130 ? 10.072 -6.170 -5.038 1.00 90.81 130 VAL A C 1
ATOM 1012 O O . VAL A 1 130 ? 9.226 -5.432 -5.546 1.00 90.81 130 VAL A O 1
ATOM 1015 N N . LEU A 1 131 ? 9.745 -7.227 -4.283 1.00 93.94 131 LEU A N 1
ATOM 1016 C CA . LEU A 1 131 ? 8.360 -7.614 -3.994 1.00 93.94 131 LEU A CA 1
ATOM 1017 C C . LEU A 1 131 ? 7.539 -6.466 -3.370 1.00 93.94 131 LEU A C 1
ATOM 1019 O O . LEU A 1 131 ? 6.456 -6.193 -3.889 1.00 93.94 131 LEU A O 1
ATOM 1023 N N . PRO A 1 132 ? 8.020 -5.742 -2.330 1.00 94.88 132 PRO A N 1
ATOM 1024 C CA . PRO A 1 132 ? 7.254 -4.646 -1.737 1.00 94.88 132 PRO A CA 1
ATOM 1025 C C . PRO A 1 132 ? 7.033 -3.483 -2.709 1.00 94.88 132 PRO A C 1
ATOM 1027 O O . PRO A 1 132 ? 5.943 -2.927 -2.744 1.00 94.88 132 PRO A O 1
ATOM 1030 N N . LEU A 1 133 ? 8.032 -3.138 -3.531 1.00 95.75 133 LEU A N 1
ATOM 1031 C CA . LEU A 1 133 ? 7.921 -2.054 -4.517 1.00 95.75 133 LEU A CA 1
ATOM 1032 C C . LEU A 1 133 ? 6.902 -2.385 -5.612 1.00 95.75 133 LEU A C 1
ATOM 1034 O O . LEU A 1 133 ? 6.096 -1.536 -5.980 1.00 95.75 133 LEU A O 1
ATOM 1038 N N . SER A 1 134 ? 6.891 -3.640 -6.072 1.00 96.50 134 SER A N 1
ATOM 1039 C CA . SER A 1 134 ? 5.906 -4.118 -7.050 1.00 96.50 134 SER A CA 1
ATOM 1040 C C . SER A 1 134 ? 4.484 -4.017 -6.486 1.00 96.50 134 SER A C 1
ATOM 1042 O O . SER A 1 134 ? 3.586 -3.523 -7.157 1.00 96.50 134 SER A O 1
ATOM 1044 N N . LEU A 1 135 ? 4.283 -4.427 -5.227 1.00 97.44 135 LEU A N 1
ATOM 1045 C CA . LEU A 1 135 ? 2.989 -4.324 -4.540 1.00 97.44 135 LEU A CA 1
ATOM 1046 C C . LEU A 1 135 ? 2.561 -2.871 -4.310 1.00 97.44 135 LEU A C 1
ATOM 1048 O O . LEU A 1 135 ? 1.389 -2.541 -4.486 1.00 97.44 135 LEU A O 1
ATOM 1052 N N . LYS A 1 136 ? 3.503 -1.992 -3.956 1.00 96.56 136 LYS A N 1
ATOM 1053 C CA . LYS A 1 136 ? 3.247 -0.560 -3.769 1.00 96.56 136 LYS A CA 1
ATOM 1054 C C . LYS A 1 136 ? 2.738 0.083 -5.064 1.00 96.56 136 LYS A C 1
ATOM 1056 O O . LYS A 1 136 ? 1.744 0.801 -5.044 1.00 96.56 136 LYS A O 1
ATOM 1061 N N . LEU A 1 137 ? 3.375 -0.227 -6.193 1.00 97.00 137 LEU A N 1
ATOM 1062 C CA . LEU A 1 137 ? 2.976 0.284 -7.504 1.00 97.00 137 LEU A CA 1
ATOM 1063 C C . LEU A 1 137 ? 1.647 -0.315 -7.989 1.00 97.00 137 LEU A C 1
ATOM 1065 O O . LEU A 1 137 ? 0.787 0.418 -8.468 1.00 97.00 137 LEU A O 1
ATOM 1069 N N . LEU A 1 138 ? 1.421 -1.615 -7.776 1.00 97.69 138 LEU A N 1
ATOM 1070 C CA . LEU A 1 138 ? 0.118 -2.239 -8.036 1.00 97.69 138 LEU A CA 1
ATOM 1071 C C . LEU A 1 138 ? -1.005 -1.612 -7.196 1.00 97.69 138 LEU A C 1
ATOM 1073 O O . LEU A 1 138 ? -2.116 -1.449 -7.693 1.00 97.69 138 LEU A O 1
ATOM 1077 N N . THR A 1 139 ? -0.719 -1.230 -5.948 1.00 97.69 139 THR A N 1
ATOM 1078 C CA . THR A 1 139 ? -1.678 -0.528 -5.080 1.00 97.69 139 THR A CA 1
ATOM 1079 C C . THR A 1 139 ? -2.059 0.823 -5.676 1.00 97.69 139 THR A C 1
ATOM 1081 O O . THR A 1 139 ? -3.247 1.110 -5.794 1.00 97.69 139 THR A O 1
ATOM 1084 N N . LEU A 1 140 ? -1.074 1.608 -6.129 1.00 97.00 140 LEU A N 1
ATOM 1085 C CA . LEU A 1 140 ? -1.316 2.896 -6.785 1.00 97.00 140 LEU A CA 1
ATOM 1086 C C . LEU A 1 140 ? -2.191 2.742 -8.040 1.00 97.00 140 LEU A C 1
ATOM 1088 O O . LEU A 1 140 ? -3.130 3.514 -8.231 1.00 97.00 140 LEU A O 1
ATOM 1092 N N . ILE A 1 141 ? -1.925 1.724 -8.866 1.00 96.12 141 ILE A N 1
ATOM 1093 C CA . ILE A 1 141 ? -2.733 1.416 -10.057 1.00 96.12 141 ILE A CA 1
ATOM 1094 C C . ILE A 1 141 ? -4.175 1.079 -9.654 1.00 96.12 141 ILE A C 1
ATOM 1096 O O . ILE A 1 141 ? -5.114 1.665 -10.180 1.00 96.12 141 ILE A O 1
ATOM 1100 N N . VAL A 1 142 ? -4.370 0.172 -8.694 1.00 95.25 142 VAL A N 1
ATOM 1101 C CA . VAL A 1 142 ? -5.705 -0.245 -8.225 1.00 95.25 142 VAL A CA 1
ATOM 1102 C C . VAL A 1 142 ? -6.526 0.936 -7.706 1.00 95.25 142 VAL A C 1
ATOM 1104 O O . VAL A 1 142 ? -7.710 1.020 -8.019 1.00 95.25 142 VAL A O 1
ATOM 1107 N N . GLN A 1 143 ? -5.901 1.852 -6.964 1.00 94.25 143 GLN A N 1
ATOM 1108 C CA . GLN A 1 143 ? -6.562 3.021 -6.377 1.00 94.25 143 GLN A CA 1
ATOM 1109 C C . GLN A 1 143 ? -7.028 4.046 -7.421 1.00 94.25 143 GLN A C 1
ATOM 1111 O O . GLN A 1 143 ? -8.062 4.679 -7.227 1.00 94.25 143 GLN A O 1
ATOM 1116 N N . ASN A 1 144 ? -6.286 4.206 -8.520 1.00 93.81 144 ASN A N 1
ATOM 1117 C CA . ASN A 1 144 ? -6.543 5.248 -9.521 1.00 93.81 144 ASN A CA 1
ATOM 1118 C C . ASN A 1 144 ? -7.198 4.720 -10.815 1.00 93.81 144 ASN A C 1
ATOM 1120 O O . ASN A 1 144 ? -7.668 5.504 -11.638 1.00 93.81 144 ASN A O 1
ATOM 1124 N N . CYS A 1 145 ? -7.269 3.399 -11.010 1.00 91.25 145 CYS A N 1
ATOM 1125 C CA . CYS A 1 145 ? -7.877 2.768 -12.192 1.00 91.25 145 CYS A CA 1
ATOM 1126 C C . CYS A 1 145 ? -9.244 2.121 -11.928 1.00 91.25 145 CYS A C 1
ATOM 1128 O O . CYS A 1 145 ? -9.674 1.297 -12.731 1.00 91.25 145 CYS A O 1
ATOM 1130 N N . ALA A 1 146 ? -9.938 2.489 -10.848 1.00 83.56 146 ALA A N 1
ATOM 1131 C CA . ALA A 1 146 ? -11.254 1.958 -10.473 1.00 83.56 146 ALA A CA 1
ATOM 1132 C C . ALA A 1 146 ? -12.403 2.441 -11.394 1.00 83.56 146 ALA A C 1
ATOM 1134 O O . ALA A 1 146 ? -13.449 2.886 -10.930 1.00 83.56 146 ALA A O 1
ATOM 1135 N N . HIS A 1 147 ? -12.189 2.402 -12.711 1.00 81.25 147 HIS A N 1
ATOM 1136 C CA . HIS A 1 147 ? -13.164 2.735 -13.743 1.00 81.25 147 HIS A CA 1
ATOM 1137 C C . HIS A 1 147 ? -13.556 1.453 -14.499 1.00 81.25 147 HIS A C 1
ATOM 1139 O O . HIS A 1 147 ? -12.658 0.667 -14.829 1.00 81.25 147 HIS A O 1
ATOM 1145 N N . PRO A 1 148 ? -14.845 1.242 -14.837 1.00 79.81 148 PRO A N 1
ATOM 1146 C CA . PRO A 1 148 ? -15.308 0.008 -15.482 1.00 79.81 148 PRO A CA 1
ATOM 1147 C C . PRO A 1 148 ? -14.541 -0.366 -16.759 1.00 79.81 148 PRO A C 1
ATOM 1149 O O . PRO A 1 148 ? -14.335 -1.543 -17.039 1.00 79.81 148 PRO A O 1
ATOM 1152 N N . GLU A 1 149 ? -14.079 0.636 -17.510 1.00 81.88 149 GLU A N 1
ATOM 1153 C CA . GLU A 1 149 ? -13.353 0.461 -18.777 1.00 81.88 149 GLU A CA 1
ATOM 1154 C C . GLU A 1 149 ? -11.996 -0.241 -18.616 1.00 81.88 149 GLU A C 1
ATOM 1156 O O . GLU A 1 149 ? -11.644 -1.072 -19.443 1.00 81.88 149 GLU A O 1
ATOM 1161 N N . ILE A 1 150 ? -11.243 0.066 -17.553 1.00 82.75 150 ILE A N 1
ATOM 1162 C CA . ILE A 1 150 ? -9.885 -0.475 -17.335 1.00 82.75 150 ILE A CA 1
ATOM 1163 C C . ILE A 1 150 ? -9.941 -1.736 -16.456 1.00 82.75 150 ILE A C 1
ATOM 1165 O O . ILE A 1 150 ? -9.022 -2.553 -16.449 1.00 82.75 150 ILE A O 1
ATOM 1169 N N . GLN A 1 151 ? -11.045 -1.944 -15.733 1.00 86.75 151 GLN A N 1
ATOM 1170 C CA . GLN A 1 151 ? -11.237 -3.068 -14.816 1.00 86.75 151 GLN A CA 1
ATOM 1171 C C . GLN A 1 151 ? -10.996 -4.439 -15.467 1.00 86.75 151 GLN A C 1
ATOM 1173 O O . GLN A 1 151 ? -10.424 -5.322 -14.821 1.00 86.75 151 GLN A O 1
ATOM 1178 N N . VAL A 1 152 ? -11.423 -4.620 -16.723 1.00 87.12 152 VAL A N 1
ATOM 1179 C CA . VAL A 1 152 ? -11.232 -5.873 -17.473 1.00 87.12 152 VAL A CA 1
ATOM 1180 C C . VAL A 1 152 ? -9.747 -6.199 -17.597 1.00 87.12 152 VAL A C 1
ATOM 1182 O O . VAL A 1 152 ? -9.345 -7.319 -17.297 1.00 87.12 152 VAL A O 1
ATOM 1185 N N . ASP A 1 153 ? -8.929 -5.204 -17.937 1.00 90.38 153 ASP A N 1
ATOM 1186 C CA . ASP A 1 153 ? -7.490 -5.373 -18.126 1.00 90.38 153 ASP A CA 1
ATOM 1187 C C . ASP A 1 153 ? -6.715 -5.424 -16.802 1.00 90.38 153 ASP A C 1
ATOM 1189 O O . ASP A 1 153 ? -5.611 -5.969 -16.752 1.00 90.38 153 ASP A O 1
ATOM 1193 N N . ILE A 1 154 ? -7.256 -4.877 -15.707 1.00 93.12 154 ILE A N 1
ATOM 1194 C CA . ILE A 1 154 ? -6.659 -5.015 -14.366 1.00 93.12 154 ILE A CA 1
ATOM 1195 C C . ILE A 1 154 ? -6.831 -6.435 -13.822 1.00 93.12 154 ILE A C 1
ATOM 1197 O O . ILE A 1 154 ? -5.927 -6.933 -13.154 1.00 93.12 154 ILE A O 1
ATOM 1201 N N . GLU A 1 155 ? -7.951 -7.094 -14.125 1.00 93.62 155 GLU A N 1
ATOM 1202 C CA . GLU A 1 155 ? -8.291 -8.440 -13.641 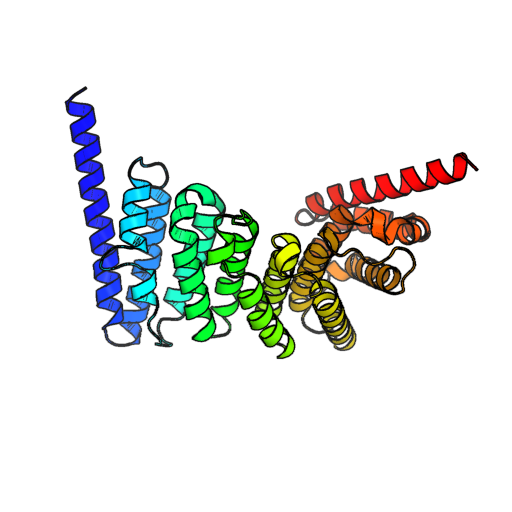1.00 93.62 155 GLU A CA 1
ATOM 1203 C C . GLU A 1 155 ? -8.279 -8.561 -12.095 1.00 93.62 155 GLU A C 1
ATOM 1205 O O . GLU A 1 155 ? -7.575 -9.407 -11.527 1.00 93.62 155 GLU A O 1
ATOM 1210 N N . PRO A 1 156 ? -9.059 -7.739 -11.363 1.00 93.75 156 PRO A N 1
ATOM 1211 C CA . PRO A 1 156 ? -8.964 -7.635 -9.904 1.00 93.75 156 PRO A CA 1
ATOM 1212 C C . PRO A 1 156 ? -9.228 -8.951 -9.147 1.00 93.75 156 PRO A C 1
ATOM 1214 O O . PRO A 1 156 ? -8.577 -9.188 -8.130 1.00 93.75 156 PRO A O 1
ATOM 1217 N N . ILE A 1 157 ? -10.102 -9.846 -9.638 1.00 92.94 157 ILE A N 1
ATOM 1218 C CA . ILE A 1 157 ? -10.286 -11.193 -9.047 1.00 92.94 157 ILE A CA 1
ATOM 1219 C C . ILE A 1 157 ? -9.001 -12.018 -9.148 1.00 92.94 157 ILE A C 1
ATOM 1221 O O . ILE A 1 157 ? -8.575 -12.618 -8.161 1.00 92.94 157 ILE A O 1
ATOM 1225 N N . THR A 1 158 ? -8.383 -12.055 -10.330 1.00 94.31 158 THR A N 1
ATOM 1226 C CA . THR A 1 158 ? -7.166 -12.835 -10.581 1.00 94.31 158 THR A CA 1
ATOM 1227 C C . THR A 1 158 ? -6.028 -12.344 -9.694 1.00 94.31 158 THR A C 1
ATOM 1229 O O . THR A 1 158 ? -5.318 -13.147 -9.081 1.00 94.31 158 THR A O 1
ATOM 1232 N N . LEU A 1 159 ? -5.888 -11.019 -9.570 1.00 95.62 159 LEU A N 1
ATOM 1233 C CA . LEU A 1 159 ? -4.938 -10.407 -8.648 1.00 95.62 159 LEU A CA 1
ATOM 1234 C C . LEU A 1 159 ? -5.255 -10.796 -7.201 1.00 95.62 159 LEU A C 1
ATOM 1236 O O . LEU A 1 159 ? -4.366 -11.280 -6.499 1.00 95.62 159 LEU A O 1
ATOM 1240 N N . PHE A 1 160 ? -6.509 -10.658 -6.766 1.00 95.88 160 PHE A N 1
ATOM 1241 C CA . PHE A 1 160 ? -6.898 -10.995 -5.402 1.00 95.88 160 PHE A CA 1
ATOM 1242 C C . PHE A 1 160 ? -6.540 -12.441 -5.047 1.00 95.88 160 PHE A C 1
ATOM 1244 O O . PHE A 1 160 ? -5.842 -12.661 -4.062 1.00 95.88 160 PHE A O 1
ATOM 1251 N N . GLU A 1 161 ? -6.964 -13.430 -5.839 1.00 94.62 161 GLU A N 1
ATOM 1252 C CA . GLU A 1 161 ? -6.722 -14.844 -5.518 1.00 94.62 161 GLU A CA 1
ATOM 1253 C C . GLU A 1 161 ? -5.227 -15.171 -5.477 1.00 94.62 161 GLU A C 1
ATOM 1255 O O . GLU A 1 161 ? -4.759 -15.853 -4.560 1.00 94.62 161 GLU A O 1
ATOM 1260 N N . LYS A 1 162 ? -4.445 -14.639 -6.427 1.00 95.00 162 LYS A N 1
ATOM 1261 C CA . LYS A 1 162 ? -2.991 -14.827 -6.435 1.00 95.00 162 LYS A CA 1
ATOM 1262 C C . LYS A 1 162 ? -2.363 -14.289 -5.150 1.00 95.00 162 LYS A C 1
ATOM 1264 O O . LYS A 1 162 ? -1.638 -15.012 -4.469 1.00 95.00 162 LYS A O 1
ATOM 1269 N N . PHE A 1 163 ? -2.637 -13.035 -4.811 1.00 96.00 163 PHE A N 1
ATOM 1270 C CA . PHE A 1 163 ? -1.976 -12.358 -3.697 1.00 96.00 163 PHE A CA 1
ATOM 1271 C C . PHE A 1 163 ? -2.536 -12.762 -2.328 1.00 96.00 163 PHE A C 1
ATOM 1273 O O . PHE A 1 163 ? -1.794 -12.782 -1.345 1.00 96.00 163 PHE A O 1
ATOM 1280 N N . PHE A 1 164 ? -3.794 -13.192 -2.255 1.00 95.50 164 PHE A N 1
ATOM 1281 C CA . PHE A 1 164 ? -4.349 -13.816 -1.060 1.00 95.50 164 PHE A CA 1
ATOM 1282 C C . PHE A 1 164 ? -3.635 -15.138 -0.746 1.00 95.50 164 PHE A C 1
ATOM 1284 O O . PHE A 1 164 ? -3.261 -15.388 0.399 1.00 95.50 164 PHE A O 1
ATOM 1291 N N . ASN A 1 165 ? -3.367 -15.967 -1.759 1.00 94.38 165 ASN A N 1
ATOM 1292 C CA . ASN A 1 165 ? -2.601 -17.199 -1.568 1.00 94.38 165 ASN A CA 1
ATOM 1293 C C . ASN A 1 165 ? -1.156 -16.923 -1.120 1.00 94.38 165 ASN A C 1
ATOM 1295 O O . ASN A 1 165 ? -0.618 -17.673 -0.306 1.00 94.38 165 ASN A O 1
ATOM 1299 N N . GLU A 1 166 ? -0.536 -15.831 -1.580 1.00 93.44 166 GLU A N 1
ATOM 1300 C CA . GLU A 1 166 ? 0.764 -15.385 -1.058 1.00 93.44 166 GLU A CA 1
ATOM 1301 C C . GLU A 1 166 ? 0.678 -14.916 0.403 1.00 93.44 166 GLU A C 1
ATOM 1303 O O . GLU A 1 166 ? 1.567 -15.219 1.197 1.00 93.44 166 GLU A O 1
ATOM 1308 N N . LEU A 1 167 ? -0.411 -14.251 0.806 1.00 93.62 167 LEU A N 1
ATOM 1309 C CA . LEU A 1 167 ? -0.626 -13.830 2.196 1.00 93.62 167 LEU A CA 1
ATOM 1310 C C . LEU A 1 167 ? -0.701 -15.040 3.138 1.00 93.62 167 LEU A C 1
ATOM 1312 O O . LEU A 1 167 ? -0.150 -15.017 4.241 1.00 93.62 167 LEU A O 1
ATOM 1316 N N . VAL A 1 168 ? -1.349 -16.121 2.695 1.00 91.06 168 VAL A N 1
ATOM 1317 C CA . VAL A 1 168 ? -1.457 -17.369 3.465 1.00 91.06 168 VAL A CA 1
ATOM 1318 C C . VAL A 1 168 ? -0.083 -17.980 3.749 1.00 91.06 168 VAL A C 1
ATOM 1320 O O . VAL A 1 168 ? 0.112 -18.501 4.845 1.00 91.06 168 VAL A O 1
ATOM 1323 N N . LYS A 1 169 ? 0.885 -17.838 2.833 1.00 89.69 169 LYS A N 1
ATOM 1324 C CA . LYS A 1 169 ? 2.262 -18.340 2.989 1.00 89.69 169 LYS A CA 1
ATOM 1325 C C . LYS A 1 169 ? 3.100 -17.573 4.020 1.00 89.69 169 LYS A C 1
ATOM 1327 O O . LYS A 1 169 ? 4.248 -17.950 4.243 1.00 89.69 169 LYS A O 1
ATOM 1332 N N . THR A 1 170 ? 2.555 -16.537 4.669 1.00 82.38 170 THR A N 1
ATOM 1333 C CA . THR A 1 170 ? 3.246 -15.725 5.694 1.00 82.38 170 THR A CA 1
ATOM 1334 C C . THR A 1 170 ? 4.583 -15.165 5.187 1.00 82.38 170 THR A C 1
ATOM 1336 O O . THR A 1 170 ? 5.653 -15.610 5.606 1.00 82.38 170 THR A O 1
ATOM 1339 N N . PRO A 1 171 ? 4.548 -14.193 4.255 1.00 87.12 171 PRO A N 1
ATOM 1340 C CA . PRO A 1 171 ? 5.759 -13.608 3.697 1.00 87.12 171 PRO A CA 1
ATOM 1341 C C . PRO A 1 171 ? 6.514 -12.775 4.745 1.00 87.12 171 PRO A C 1
ATOM 1343 O O . PRO A 1 171 ? 6.024 -12.521 5.845 1.00 87.12 171 PRO A O 1
ATOM 1346 N N . SER A 1 172 ? 7.714 -12.305 4.393 1.00 90.88 172 SER A N 1
ATOM 1347 C CA . SER A 1 172 ? 8.480 -11.413 5.271 1.00 90.88 172 SER A CA 1
ATOM 1348 C C . SER A 1 172 ? 7.681 -10.157 5.629 1.00 90.88 172 SER A C 1
ATOM 1350 O O . SER A 1 172 ? 6.863 -9.677 4.846 1.00 90.88 172 SER A O 1
ATOM 1352 N N . ALA A 1 173 ? 7.953 -9.582 6.798 1.00 91.69 173 ALA A N 1
ATOM 1353 C CA . ALA A 1 173 ? 7.140 -8.504 7.352 1.00 91.69 173 ALA A CA 1
ATOM 1354 C C . ALA A 1 173 ? 6.990 -7.271 6.430 1.00 91.69 173 ALA A C 1
ATOM 1356 O O . ALA A 1 173 ? 5.922 -6.667 6.355 1.00 91.69 173 ALA A O 1
ATOM 1357 N N . THR A 1 174 ? 8.037 -6.908 5.681 1.00 92.25 174 THR A N 1
ATOM 1358 C CA . THR A 1 174 ? 7.984 -5.800 4.707 1.00 92.25 174 THR A CA 1
ATOM 1359 C C . THR A 1 174 ? 7.102 -6.132 3.504 1.00 92.25 174 THR A C 1
ATOM 1361 O O . THR A 1 174 ? 6.381 -5.267 3.017 1.00 92.25 174 THR A O 1
ATOM 1364 N N . VAL A 1 175 ? 7.134 -7.382 3.032 1.00 94.25 175 VAL A N 1
ATOM 1365 C CA . VAL A 1 175 ? 6.252 -7.842 1.951 1.00 94.25 175 VAL A CA 1
ATOM 1366 C C . VAL A 1 175 ? 4.818 -7.925 2.460 1.00 94.25 175 VAL A C 1
ATOM 1368 O O . VAL A 1 175 ? 3.919 -7.446 1.784 1.00 94.25 175 VAL A O 1
ATOM 1371 N N . MET A 1 176 ? 4.607 -8.448 3.670 1.00 94.38 176 MET A N 1
ATOM 1372 C CA . MET A 1 176 ? 3.292 -8.522 4.308 1.00 94.38 176 MET A CA 1
ATOM 1373 C C . MET A 1 176 ? 2.649 -7.141 4.455 1.00 94.38 176 MET A C 1
ATOM 1375 O O . MET A 1 176 ? 1.455 -6.999 4.200 1.00 94.38 176 MET A O 1
ATOM 1379 N N . LYS A 1 177 ? 3.443 -6.118 4.799 1.00 95.56 177 LYS A N 1
ATOM 1380 C CA . LYS A 1 177 ? 2.968 -4.735 4.871 1.00 95.56 177 LYS A CA 1
ATOM 1381 C C . LYS A 1 177 ? 2.314 -4.288 3.559 1.00 95.56 177 LYS A C 1
ATOM 1383 O O . LYS A 1 177 ? 1.169 -3.845 3.559 1.00 95.56 177 LYS A O 1
ATOM 1388 N N . GLU A 1 178 ? 3.044 -4.385 2.450 1.00 97.06 178 GLU A N 1
ATOM 1389 C CA . GLU A 1 178 ? 2.538 -3.913 1.155 1.00 97.06 178 GLU A CA 1
ATOM 1390 C C . GLU A 1 178 ? 1.496 -4.875 0.561 1.00 97.06 178 GLU A C 1
ATOM 1392 O O . GLU A 1 178 ? 0.598 -4.449 -0.155 1.00 97.06 178 GLU A O 1
ATOM 1397 N N . LEU A 1 179 ? 1.550 -6.162 0.915 1.00 96.81 179 LEU A N 1
ATOM 1398 C CA . LEU A 1 179 ? 0.573 -7.159 0.481 1.00 96.81 179 LEU A CA 1
ATOM 1399 C C . LEU A 1 179 ? -0.798 -6.929 1.125 1.00 96.81 179 LEU A C 1
ATOM 1401 O O . LEU A 1 179 ? -1.812 -6.992 0.435 1.00 96.81 179 LEU A O 1
ATOM 1405 N N . GLY A 1 180 ? -0.829 -6.632 2.429 1.00 97.12 180 GLY A N 1
ATOM 1406 C CA . GLY A 1 180 ? -2.059 -6.272 3.135 1.00 97.12 180 GLY A CA 1
ATOM 1407 C C . GLY A 1 180 ? -2.694 -5.008 2.554 1.00 97.12 180 GLY A C 1
ATOM 1408 O O . GLY A 1 180 ? -3.875 -5.020 2.215 1.00 97.12 180 GLY A O 1
ATOM 1409 N N . ARG A 1 181 ? -1.888 -3.961 2.333 1.00 97.69 181 ARG A N 1
ATOM 1410 C CA . ARG A 1 181 ? -2.317 -2.721 1.660 1.00 97.69 181 ARG A CA 1
ATOM 1411 C C . ARG A 1 181 ? -2.927 -2.983 0.290 1.00 97.69 181 ARG A C 1
ATOM 1413 O O . ARG A 1 181 ? -4.022 -2.508 0.006 1.00 97.69 181 ARG A O 1
ATOM 1420 N N . PHE A 1 182 ? -2.242 -3.774 -0.531 1.00 97.94 182 PHE A N 1
ATOM 1421 C CA . PHE A 1 182 ? -2.700 -4.102 -1.873 1.00 97.94 182 PHE A CA 1
ATOM 1422 C C . PHE A 1 182 ? -4.036 -4.861 -1.867 1.00 97.94 182 PHE A C 1
ATOM 1424 O O . PHE A 1 182 ? -4.964 -4.495 -2.588 1.00 97.94 182 PHE A O 1
ATOM 1431 N N . LEU A 1 183 ? -4.168 -5.888 -1.019 1.00 97.19 183 LEU A N 1
ATOM 1432 C CA . LEU A 1 183 ? -5.414 -6.650 -0.890 1.00 97.19 183 LEU A CA 1
ATOM 1433 C C . LEU A 1 183 ? -6.563 -5.786 -0.349 1.00 97.19 183 LEU A C 1
ATOM 1435 O O . LEU A 1 183 ? -7.677 -5.880 -0.858 1.00 97.19 183 LEU A O 1
ATOM 1439 N N . GLY A 1 184 ? -6.293 -4.908 0.622 1.00 96.75 184 GLY A N 1
ATOM 1440 C CA . GLY A 1 184 ? -7.262 -3.921 1.106 1.00 96.75 184 GLY A CA 1
ATOM 1441 C C . GLY A 1 184 ? -7.727 -2.963 0.013 1.00 96.75 184 GLY A C 1
ATOM 1442 O O . GLY A 1 184 ? -8.922 -2.710 -0.116 1.00 96.75 184 GLY A O 1
ATOM 1443 N N . ALA A 1 185 ? -6.803 -2.477 -0.820 1.00 96.88 185 ALA A N 1
ATOM 1444 C CA . ALA A 1 185 ? -7.131 -1.611 -1.947 1.00 96.88 185 ALA A CA 1
ATOM 1445 C C . ALA A 1 185 ? -8.017 -2.327 -2.980 1.00 96.88 185 ALA A C 1
ATOM 1447 O O . ALA A 1 185 ? -9.004 -1.754 -3.430 1.00 96.88 185 ALA A O 1
ATOM 1448 N N . LEU A 1 186 ? -7.744 -3.594 -3.306 1.00 95.94 186 LEU A N 1
ATOM 1449 C CA . LEU A 1 186 ? -8.623 -4.366 -4.195 1.00 95.94 186 LEU A CA 1
ATOM 1450 C C . LEU A 1 186 ? -10.055 -4.456 -3.646 1.00 95.94 186 LEU A C 1
ATOM 1452 O O . LEU A 1 186 ? -11.007 -4.252 -4.394 1.00 95.94 186 LEU A O 1
ATOM 1456 N N . VAL A 1 187 ? -10.206 -4.710 -2.342 1.00 94.81 187 VAL A N 1
ATOM 1457 C CA . VAL A 1 187 ? -11.519 -4.773 -1.674 1.00 94.81 187 VAL A CA 1
ATOM 1458 C C . VAL A 1 187 ? -12.226 -3.421 -1.652 1.00 94.81 187 VAL A C 1
ATOM 1460 O O . VAL A 1 187 ? -13.439 -3.361 -1.860 1.00 94.81 187 VAL A O 1
ATOM 1463 N N . ARG A 1 188 ? -11.479 -2.336 -1.442 1.00 94.75 188 ARG A N 1
ATOM 1464 C CA . ARG A 1 188 ? -12.022 -0.977 -1.407 1.00 94.75 188 ARG A CA 1
ATOM 1465 C C . ARG A 1 188 ? -12.506 -0.494 -2.776 1.00 94.75 188 ARG A C 1
ATOM 1467 O O . ARG A 1 188 ? -13.575 0.098 -2.861 1.00 94.75 188 ARG A O 1
ATOM 1474 N N . TYR A 1 189 ? -11.720 -0.722 -3.825 1.00 94.38 189 TYR A N 1
ATOM 1475 C CA . TYR A 1 189 ? -11.929 -0.091 -5.133 1.00 94.38 189 TYR A CA 1
ATOM 1476 C C . TYR A 1 189 ? -12.622 -0.987 -6.165 1.00 94.38 189 TYR A C 1
ATOM 1478 O O . TYR A 1 189 ? -13.168 -0.471 -7.134 1.00 94.38 189 TYR A O 1
ATOM 1486 N N . TYR A 1 190 ? -12.659 -2.307 -5.953 1.00 92.69 190 TYR A N 1
ATOM 1487 C CA . TYR A 1 190 ? -13.364 -3.249 -6.833 1.00 92.69 190 TYR A CA 1
ATOM 1488 C C . TYR A 1 190 ? -14.369 -4.135 -6.075 1.00 92.69 190 TYR A C 1
ATOM 1490 O O . TYR A 1 190 ? -14.354 -5.358 -6.256 1.00 92.69 190 TYR A O 1
ATOM 1498 N N . PRO A 1 191 ? -15.247 -3.566 -5.222 1.00 90.00 191 PRO A N 1
ATOM 1499 C CA . PRO A 1 191 ? -16.070 -4.340 -4.296 1.00 90.00 191 PRO A CA 1
ATOM 1500 C C . PRO A 1 191 ? -16.973 -5.359 -4.983 1.00 90.00 191 PRO A C 1
ATOM 1502 O O . PRO A 1 191 ? -17.052 -6.488 -4.514 1.00 90.00 191 PRO A O 1
ATOM 1505 N N . GLU A 1 192 ? -17.597 -5.011 -6.107 1.00 85.81 192 GLU A N 1
ATOM 1506 C CA . GLU A 1 192 ? -18.506 -5.909 -6.835 1.00 85.81 192 GLU A CA 1
ATOM 1507 C C . GLU A 1 192 ? -17.797 -7.189 -7.298 1.00 85.81 192 GLU A C 1
ATOM 1509 O O . GLU A 1 192 ? -18.340 -8.293 -7.228 1.00 85.81 192 GLU A O 1
ATOM 1514 N N . VAL A 1 193 ? -16.537 -7.038 -7.704 1.00 81.88 193 VAL A N 1
ATOM 1515 C CA . VAL A 1 193 ? -15.716 -8.073 -8.334 1.00 81.88 193 VAL A CA 1
ATOM 1516 C C . VAL A 1 193 ? -15.109 -8.996 -7.281 1.00 81.88 193 VAL A C 1
ATOM 1518 O O . VAL A 1 193 ? -15.040 -10.210 -7.460 1.00 81.88 193 VAL A O 1
ATOM 1521 N N . VAL A 1 194 ? -14.707 -8.434 -6.140 1.00 81.12 194 VAL A N 1
ATOM 1522 C CA . VAL A 1 194 ? -14.148 -9.195 -5.010 1.00 81.12 194 VAL A CA 1
ATOM 1523 C C . VAL A 1 194 ? -15.175 -9.472 -3.910 1.00 81.12 194 VAL A C 1
ATOM 1525 O O . VAL A 1 194 ? -14.808 -9.840 -2.791 1.00 81.12 194 VAL A O 1
ATOM 1528 N N . SER A 1 195 ? -16.463 -9.352 -4.236 1.00 71.75 195 SER A N 1
ATOM 1529 C CA . SER A 1 195 ? -17.563 -9.614 -3.313 1.00 71.75 195 SER A CA 1
ATOM 1530 C C . SER A 1 195 ? -17.468 -11.008 -2.692 1.00 71.75 195 SER A C 1
ATOM 1532 O O . SER A 1 195 ? -17.014 -11.964 -3.322 1.00 71.75 195 SER A O 1
ATOM 1534 N N . GLN A 1 196 ? -17.805 -11.094 -1.398 1.00 71.06 196 GLN A N 1
ATOM 1535 C CA . GLN A 1 196 ? -17.663 -12.274 -0.519 1.00 71.06 196 GLN A CA 1
ATOM 1536 C C . GLN A 1 196 ? -16.229 -12.634 -0.078 1.0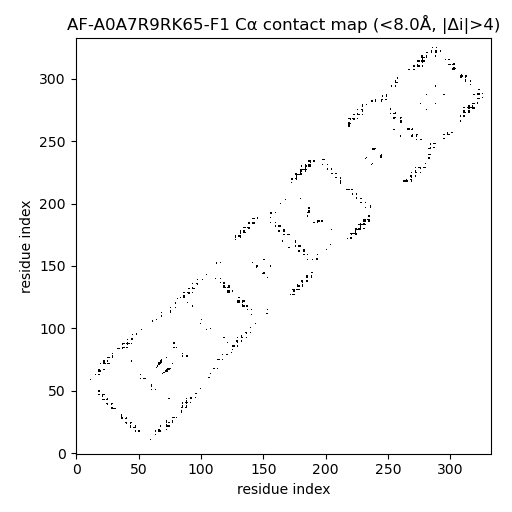0 71.06 196 GLN A C 1
ATOM 1538 O O . GLN A 1 196 ? -16.045 -13.518 0.760 1.00 71.06 196 GLN A O 1
ATOM 1543 N N . ARG A 1 197 ? -15.192 -11.946 -0.575 1.00 83.00 197 ARG A N 1
ATOM 1544 C CA . ARG A 1 197 ? -13.795 -12.192 -0.159 1.00 83.00 197 ARG A CA 1
ATOM 1545 C C . ARG A 1 197 ? -13.326 -11.298 0.986 1.00 83.00 197 ARG A C 1
ATOM 1547 O O . ARG A 1 197 ? -12.337 -11.641 1.637 1.00 83.00 197 ARG A O 1
ATOM 1554 N N . GLY A 1 198 ? -14.044 -10.203 1.252 1.00 84.25 198 GLY A N 1
ATOM 1555 C CA . GLY A 1 198 ? -13.786 -9.285 2.365 1.00 84.25 198 GLY A CA 1
ATOM 1556 C C . GLY A 1 198 ? -13.718 -10.014 3.706 1.00 84.25 198 GLY A C 1
ATOM 1557 O O . GLY A 1 198 ? -12.705 -9.923 4.390 1.00 84.25 198 GLY A O 1
ATOM 1558 N N . ASP A 1 199 ? -14.710 -10.851 4.018 1.00 87.06 199 ASP A N 1
ATOM 1559 C CA . ASP A 1 199 ? -14.749 -11.628 5.266 1.00 87.06 199 ASP A CA 1
ATOM 1560 C C . ASP A 1 199 ? -13.583 -12.609 5.402 1.00 87.06 199 ASP A C 1
ATOM 1562 O O . ASP A 1 199 ? -13.002 -12.766 6.479 1.00 87.06 199 ASP A O 1
ATOM 1566 N N . ARG A 1 200 ? -13.231 -13.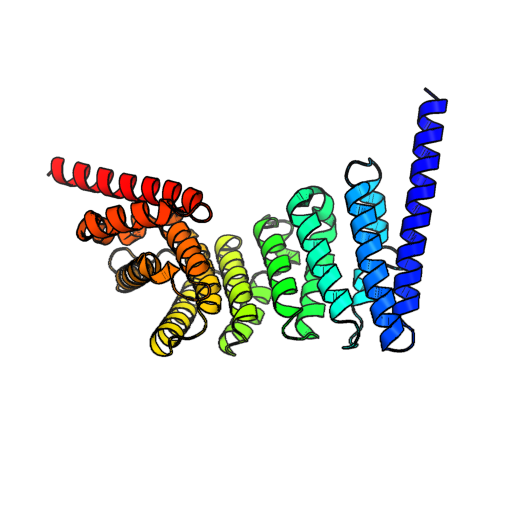290 4.303 1.00 90.25 200 ARG A N 1
ATOM 1567 C CA . ARG A 1 200 ? -12.102 -14.231 4.267 1.00 90.25 200 ARG A CA 1
ATOM 1568 C C . ARG A 1 200 ? -10.788 -13.494 4.518 1.00 90.25 200 ARG A C 1
ATOM 1570 O O . ARG A 1 200 ? -9.952 -13.989 5.274 1.00 90.25 200 ARG A O 1
ATOM 1577 N N . LEU A 1 201 ? -10.619 -12.319 3.911 1.00 93.31 201 LEU A N 1
ATOM 1578 C CA . LEU A 1 201 ? -9.466 -11.460 4.149 1.00 93.31 201 LEU A CA 1
ATOM 1579 C C . LEU A 1 201 ? -9.445 -10.946 5.586 1.00 93.31 201 LEU A C 1
ATOM 1581 O O . LEU A 1 201 ? -8.427 -11.102 6.249 1.00 93.31 201 LEU A O 1
ATOM 1585 N N . TYR A 1 202 ? -10.561 -10.424 6.093 1.00 92.62 202 TYR A N 1
ATOM 1586 C CA . TYR A 1 202 ? -10.674 -9.904 7.452 1.00 92.62 202 TYR A CA 1
ATOM 1587 C C . TYR A 1 202 ? -10.265 -10.955 8.486 1.00 92.62 202 TYR A C 1
ATOM 1589 O O . TYR A 1 202 ? -9.345 -10.721 9.269 1.00 92.62 202 TYR A O 1
ATOM 1597 N N . LYS A 1 203 ? -10.866 -12.153 8.428 1.00 91.62 203 LYS A N 1
ATOM 1598 C CA . LYS A 1 203 ? -10.534 -13.269 9.331 1.00 91.62 203 LYS A CA 1
ATOM 1599 C C . LYS A 1 203 ? -9.042 -13.592 9.294 1.00 91.62 203 LYS A C 1
ATOM 1601 O O . LYS A 1 203 ? -8.400 -13.665 10.339 1.00 91.62 203 LYS A O 1
ATOM 1606 N N . ARG A 1 204 ? -8.466 -13.709 8.092 1.00 94.00 204 ARG A N 1
ATOM 1607 C CA . ARG A 1 204 ? -7.038 -14.008 7.936 1.00 94.00 204 ARG A CA 1
ATOM 1608 C C . ARG A 1 204 ? -6.144 -12.905 8.506 1.00 94.00 204 ARG A C 1
ATOM 1610 O O . ARG A 1 204 ? -5.121 -13.195 9.119 1.00 94.00 204 ARG A O 1
ATOM 1617 N N . ILE A 1 205 ? -6.510 -11.646 8.297 1.00 95.19 205 ILE A N 1
ATOM 1618 C CA . ILE A 1 205 ? -5.756 -10.494 8.788 1.00 95.19 205 ILE A CA 1
ATOM 1619 C C . ILE A 1 205 ? -5.794 -10.422 10.318 1.00 95.19 205 ILE A C 1
ATOM 1621 O O . ILE A 1 205 ? -4.753 -10.223 10.946 1.00 95.19 205 ILE A O 1
ATOM 1625 N N . ILE A 1 206 ? -6.954 -10.656 10.929 1.00 94.19 206 ILE A N 1
ATOM 1626 C CA . ILE A 1 206 ? -7.089 -10.735 12.384 1.00 94.19 206 ILE A CA 1
ATOM 1627 C C . ILE A 1 206 ? -6.216 -11.853 12.965 1.00 94.19 206 ILE A C 1
ATOM 1629 O O . ILE A 1 206 ? -5.479 -11.603 13.918 1.00 94.19 206 ILE A O 1
ATOM 1633 N N . GLU A 1 207 ? -6.227 -13.056 12.380 1.00 93.12 207 GLU A N 1
ATOM 1634 C CA . GLU A 1 207 ? -5.359 -14.165 12.812 1.00 93.12 207 GLU A CA 1
ATOM 1635 C C . GLU A 1 207 ? -3.877 -13.762 12.817 1.00 93.12 207 GLU A C 1
ATOM 1637 O O . GLU A 1 207 ? -3.156 -14.028 13.783 1.00 93.12 207 GLU A O 1
ATOM 1642 N N . ILE A 1 208 ? -3.428 -13.084 11.754 1.00 93.62 208 ILE A N 1
ATOM 1643 C CA . ILE A 1 208 ? -2.054 -12.586 11.627 1.00 93.62 208 ILE A CA 1
ATOM 1644 C C . ILE A 1 208 ? -1.753 -11.566 12.729 1.00 93.62 208 ILE A C 1
ATOM 1646 O O . ILE A 1 208 ? -0.747 -11.697 13.428 1.00 93.62 208 ILE A O 1
ATOM 1650 N N . ILE A 1 209 ? -2.631 -10.582 12.944 1.00 94.19 209 ILE A N 1
ATOM 1651 C CA . ILE A 1 209 ? -2.459 -9.577 14.002 1.00 94.19 209 ILE A CA 1
ATOM 1652 C C . ILE A 1 209 ? -2.391 -10.244 15.379 1.00 94.19 209 ILE A C 1
ATOM 1654 O O . ILE A 1 209 ? -1.525 -9.905 16.187 1.00 94.19 209 ILE A O 1
ATOM 1658 N N . GLN A 1 210 ? -3.277 -11.197 15.672 1.00 92.25 210 GLN A N 1
ATOM 1659 C CA . GLN A 1 210 ? -3.286 -11.907 16.950 1.00 92.25 210 GLN A CA 1
ATOM 1660 C C . GLN A 1 210 ? -1.992 -12.709 17.164 1.00 92.25 210 GLN A C 1
ATOM 1662 O O . GLN A 1 210 ? -1.451 -12.709 18.275 1.00 92.25 210 GLN A O 1
ATOM 1667 N N . ALA A 1 211 ? -1.466 -13.354 16.119 1.00 91.31 211 ALA A N 1
ATOM 1668 C CA . ALA A 1 211 ? -0.188 -14.061 16.170 1.00 91.31 211 ALA A CA 1
ATOM 1669 C C . ALA A 1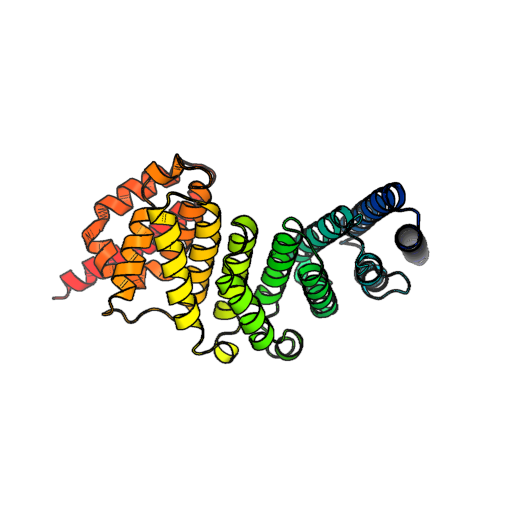 211 ? 0.989 -13.101 16.432 1.00 91.31 211 ALA A C 1
ATOM 1671 O O . ALA A 1 211 ? 1.787 -13.338 17.342 1.00 91.31 211 ALA A O 1
ATOM 1672 N N . GLU A 1 212 ? 1.057 -11.977 15.714 1.00 89.62 212 GLU A N 1
ATOM 1673 C CA . GLU A 1 212 ? 2.099 -10.954 15.890 1.00 89.62 212 GLU A CA 1
ATOM 1674 C C . GLU A 1 212 ? 2.030 -10.300 17.285 1.00 89.62 212 GLU A C 1
ATOM 1676 O O . GLU A 1 212 ? 3.060 -10.100 17.940 1.00 89.62 212 GLU A O 1
ATOM 1681 N N . LYS A 1 213 ? 0.816 -10.049 17.806 1.00 87.25 213 LYS A N 1
ATOM 1682 C CA . LYS A 1 213 ? 0.587 -9.548 19.175 1.00 87.25 213 LYS A CA 1
ATOM 1683 C C . LYS A 1 213 ? 1.140 -10.506 20.229 1.00 87.25 213 LYS A C 1
ATOM 1685 O O . LYS A 1 213 ? 1.832 -10.053 21.143 1.00 87.25 213 LYS A O 1
ATOM 1690 N N . LYS A 1 214 ? 0.859 -11.810 20.106 1.00 85.44 214 LYS A N 1
ATOM 1691 C CA . LYS A 1 214 ? 1.332 -12.848 21.043 1.00 85.44 214 LYS A CA 1
ATOM 1692 C C . LYS A 1 214 ? 2.852 -12.987 21.012 1.00 85.44 214 LYS A C 1
ATOM 1694 O O . LYS A 1 214 ? 3.485 -13.023 22.064 1.00 85.44 214 LYS A O 1
ATOM 1699 N N . ASN A 1 215 ? 3.434 -12.989 19.817 1.00 80.50 215 ASN A N 1
ATOM 1700 C CA . ASN A 1 215 ? 4.871 -13.183 19.631 1.00 80.50 215 ASN A CA 1
ATOM 1701 C C . ASN A 1 215 ? 5.690 -11.899 19.855 1.00 80.50 215 ASN A C 1
ATOM 1703 O O . ASN A 1 215 ? 6.918 -11.956 19.860 1.00 80.50 215 ASN A O 1
ATOM 1707 N N . LYS A 1 216 ? 5.032 -10.746 20.066 1.00 70.69 216 LYS A N 1
ATOM 1708 C CA . LYS A 1 216 ? 5.643 -9.403 20.130 1.00 70.69 216 LYS A CA 1
ATOM 1709 C C . LYS A 1 216 ? 6.521 -9.103 18.909 1.00 70.69 216 LYS A C 1
ATOM 1711 O O . LYS A 1 216 ? 7.528 -8.400 19.022 1.00 70.69 216 LYS A O 1
ATOM 1716 N N . GLN A 1 217 ? 6.149 -9.641 17.755 1.00 67.69 217 GLN A N 1
ATOM 1717 C CA . GLN A 1 217 ? 6.942 -9.565 16.538 1.00 67.69 217 GLN A CA 1
ATOM 1718 C C . GLN A 1 217 ? 6.371 -8.534 15.550 1.00 67.69 217 GLN A C 1
ATOM 1720 O O . GLN A 1 217 ? 5.283 -7.987 15.716 1.00 67.69 217 GLN A O 1
ATOM 1725 N N . HIS A 1 218 ? 7.256 -8.125 14.639 1.00 83.75 218 HIS A N 1
ATOM 1726 C CA . HIS A 1 218 ? 7.029 -7.348 13.421 1.00 83.75 218 HIS A CA 1
ATOM 1727 C C . HIS A 1 218 ? 5.817 -6.392 13.366 1.00 83.75 218 HIS A C 1
ATOM 1729 O O . HIS A 1 218 ? 4.933 -6.534 12.528 1.00 83.75 218 HIS A O 1
ATOM 1735 N N . MET A 1 219 ? 5.870 -5.281 14.114 1.00 90.31 219 MET A N 1
ATOM 1736 C CA . MET A 1 219 ? 4.887 -4.178 14.009 1.00 90.31 219 MET A CA 1
ATOM 1737 C C . MET A 1 219 ? 4.653 -3.683 12.569 1.00 90.31 219 MET A C 1
ATOM 1739 O O . MET A 1 219 ? 3.583 -3.183 12.255 1.00 90.31 219 MET A O 1
ATOM 1743 N N . ILE A 1 220 ? 5.636 -3.839 11.676 1.00 92.62 220 ILE A N 1
ATOM 1744 C CA . ILE A 1 220 ? 5.503 -3.480 10.259 1.00 92.62 220 ILE A CA 1
ATOM 1745 C C . ILE A 1 220 ? 4.473 -4.350 9.513 1.00 92.62 220 ILE A C 1
ATOM 1747 O O . ILE A 1 220 ? 3.756 -3.820 8.670 1.00 92.62 220 ILE A O 1
ATOM 1751 N N . SER A 1 221 ? 4.344 -5.638 9.855 1.00 93.88 221 SER A N 1
ATOM 1752 C CA . SER A 1 221 ? 3.295 -6.527 9.335 1.00 93.88 221 SER A CA 1
ATOM 1753 C C . SER A 1 221 ? 1.909 -6.006 9.719 1.00 93.88 221 SER A C 1
ATOM 1755 O O . SER A 1 221 ? 1.001 -5.948 8.890 1.00 93.88 221 SER A O 1
ATOM 1757 N N . ILE A 1 222 ? 1.776 -5.555 10.973 1.00 95.50 222 ILE A N 1
ATOM 1758 C CA . ILE A 1 222 ? 0.527 -5.024 11.530 1.00 95.50 222 ILE A CA 1
ATOM 1759 C C . ILE A 1 222 ? 0.087 -3.758 10.787 1.00 95.50 222 ILE A C 1
ATOM 1761 O O . ILE A 1 222 ? -1.100 -3.603 10.538 1.00 95.50 222 ILE A O 1
ATOM 1765 N N . VAL A 1 223 ? 1.017 -2.897 10.357 1.00 96.19 223 VAL A N 1
ATOM 1766 C CA . VAL A 1 223 ? 0.694 -1.720 9.521 1.00 96.19 223 VAL A CA 1
ATOM 1767 C C . VAL A 1 223 ? -0.068 -2.130 8.257 1.00 96.19 223 VAL A C 1
ATOM 1769 O O . VAL A 1 223 ? -1.12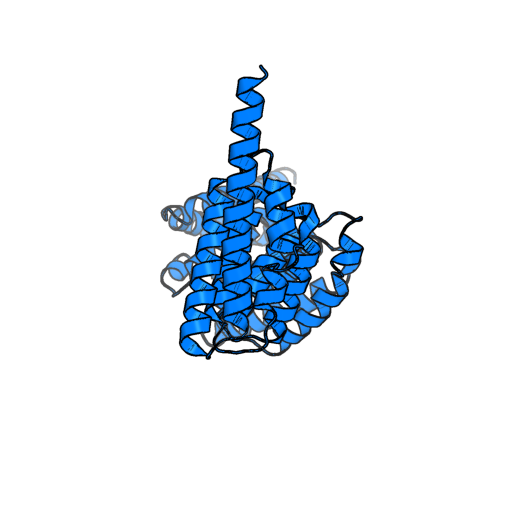1 -1.575 7.964 1.00 96.19 223 VAL A O 1
ATOM 1772 N N . GLY A 1 224 ? 0.425 -3.131 7.520 1.00 96.44 224 GLY A N 1
ATOM 1773 C CA . GLY A 1 224 ? -0.269 -3.609 6.318 1.00 96.44 224 GLY A CA 1
ATOM 1774 C C . GLY A 1 224 ? -1.609 -4.260 6.617 1.00 96.44 224 GLY A C 1
ATOM 1775 O O . GLY A 1 224 ? -2.561 -4.084 5.867 1.00 96.44 224 GLY A O 1
ATOM 1776 N N . CYS A 1 225 ? -1.685 -4.985 7.731 1.00 97.00 225 CYS A N 1
ATOM 1777 C CA . CYS A 1 225 ? -2.911 -5.618 8.197 1.00 97.00 225 CYS A CA 1
ATOM 1778 C C . CYS A 1 225 ? -3.997 -4.592 8.554 1.00 97.00 225 CYS A C 1
ATOM 1780 O O . CYS A 1 225 ? -5.142 -4.744 8.147 1.00 97.00 225 CYS A O 1
ATOM 1782 N N . LEU A 1 226 ? -3.641 -3.519 9.263 1.00 97.81 226 LEU A N 1
ATOM 1783 C CA . LEU A 1 226 ? -4.575 -2.439 9.587 1.00 97.81 226 LEU A CA 1
ATOM 1784 C C . LEU A 1 226 ? -5.038 -1.697 8.332 1.00 97.81 226 LEU A C 1
ATOM 1786 O O . LEU A 1 226 ? -6.223 -1.417 8.203 1.00 97.81 226 LEU A O 1
ATOM 1790 N N . SER A 1 227 ? -4.139 -1.463 7.376 1.00 97.56 227 SER A N 1
ATOM 1791 C CA . SER A 1 227 ? -4.516 -0.870 6.092 1.00 97.56 227 SER A CA 1
ATOM 1792 C C . SER A 1 227 ? -5.465 -1.774 5.289 1.00 97.56 227 SER A C 1
ATOM 1794 O O . SER A 1 227 ? -6.402 -1.294 4.653 1.00 97.56 227 SER A O 1
ATOM 1796 N N . ALA A 1 228 ? -5.279 -3.099 5.369 1.00 97.38 228 ALA A N 1
ATOM 1797 C CA . ALA A 1 228 ? -6.219 -4.060 4.799 1.00 97.38 228 ALA A CA 1
ATOM 1798 C C . ALA A 1 228 ? -7.604 -3.945 5.450 1.00 97.38 228 ALA A C 1
ATOM 1800 O O . ALA A 1 228 ? -8.603 -3.896 4.740 1.00 97.38 228 ALA A O 1
ATOM 1801 N N . ILE A 1 229 ? -7.654 -3.867 6.786 1.00 97.00 229 ILE A N 1
ATOM 1802 C CA . ILE A 1 229 ? -8.900 -3.675 7.541 1.00 97.00 229 ILE A CA 1
ATOM 1803 C C . ILE A 1 229 ? -9.590 -2.378 7.117 1.00 97.00 229 ILE A C 1
ATOM 1805 O O . ILE A 1 229 ? -10.762 -2.437 6.762 1.00 97.00 229 ILE A O 1
ATOM 1809 N N . ASP A 1 230 ? -8.883 -1.243 7.081 1.00 97.12 230 ASP A N 1
ATOM 1810 C CA . ASP A 1 230 ? -9.452 0.036 6.631 1.00 97.12 230 ASP A CA 1
ATOM 1811 C C . ASP A 1 230 ? -10.117 -0.094 5.254 1.00 97.12 230 ASP A C 1
ATOM 1813 O O . ASP A 1 230 ? -11.269 0.299 5.088 1.00 97.12 230 ASP A O 1
ATOM 1817 N N . GLY A 1 231 ? -9.433 -0.722 4.289 1.00 95.88 231 GLY A N 1
ATOM 1818 C CA . GLY A 1 231 ? -9.972 -0.954 2.947 1.00 95.88 231 GLY A CA 1
ATOM 1819 C C . GLY A 1 231 ? -11.198 -1.873 2.913 1.00 95.88 231 GLY A C 1
ATOM 1820 O O . GLY A 1 231 ? -12.123 -1.625 2.141 1.00 95.88 231 GLY A O 1
ATOM 1821 N N . ILE A 1 232 ? -11.235 -2.907 3.759 1.00 95.06 232 ILE A N 1
ATOM 1822 C CA . ILE A 1 232 ? -12.379 -3.827 3.869 1.00 95.06 232 ILE A CA 1
ATOM 1823 C C . ILE A 1 232 ? -13.616 -3.095 4.396 1.00 95.06 232 ILE A C 1
ATOM 1825 O O . ILE A 1 232 ? -14.696 -3.249 3.827 1.00 95.06 232 ILE A O 1
ATOM 1829 N N . LEU A 1 233 ? -13.456 -2.282 5.443 1.00 94.62 233 LEU A N 1
ATOM 1830 C CA . LEU A 1 233 ? -14.566 -1.644 6.157 1.00 94.62 233 LEU A CA 1
ATOM 1831 C C . LEU A 1 233 ? -15.380 -0.666 5.297 1.00 94.62 233 LEU A C 1
ATOM 1833 O O . LEU A 1 233 ? -16.551 -0.454 5.592 1.00 94.62 233 LEU A O 1
ATOM 1837 N N . PHE A 1 234 ? -14.814 -0.129 4.208 1.00 93.25 234 PHE A N 1
ATOM 1838 C CA . PHE A 1 234 ? -15.558 0.722 3.267 1.00 93.25 234 PHE A CA 1
ATOM 1839 C C . PHE A 1 234 ? -16.736 0.008 2.594 1.00 93.25 234 PHE A C 1
ATOM 1841 O O . PHE A 1 234 ? -17.756 0.640 2.341 1.00 93.25 234 PHE A O 1
ATOM 1848 N N . ASN A 1 235 ? -16.597 -1.285 2.291 1.00 90.50 235 ASN A N 1
ATOM 1849 C CA . ASN A 1 235 ? -17.604 -2.040 1.532 1.00 90.50 235 ASN A CA 1
ATOM 1850 C C . ASN A 1 235 ? -18.177 -3.232 2.309 1.00 90.50 235 ASN A C 1
ATOM 1852 O O . ASN A 1 235 ? -19.237 -3.741 1.956 1.00 90.50 235 ASN A O 1
ATOM 1856 N N . TYR A 1 236 ? -17.479 -3.680 3.354 1.00 88.00 236 TYR A N 1
ATOM 1857 C CA . TYR A 1 236 ? -17.838 -4.838 4.173 1.00 88.00 236 TYR A CA 1
ATOM 1858 C C . TYR A 1 236 ? -17.685 -4.508 5.666 1.00 88.00 236 TYR A C 1
ATOM 1860 O O . TYR A 1 236 ? -16.844 -5.105 6.347 1.00 88.00 236 TYR A O 1
ATOM 1868 N N . PRO A 1 237 ? -18.430 -3.518 6.192 1.00 85.44 237 PRO A N 1
ATOM 1869 C CA . PRO A 1 237 ? -18.429 -3.251 7.621 1.00 85.44 237 PRO A CA 1
ATOM 1870 C C . PRO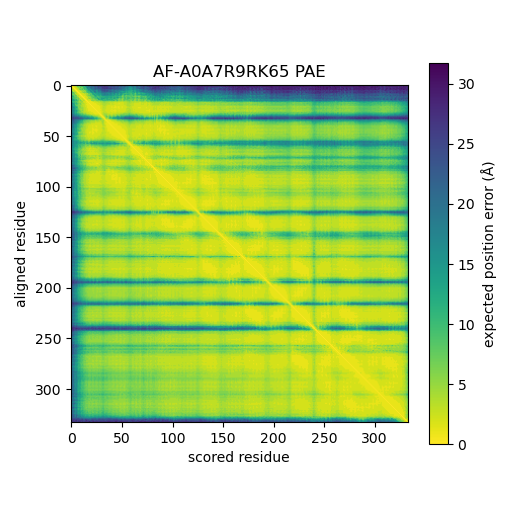 A 1 237 ? -19.031 -4.449 8.380 1.00 85.44 237 PRO A C 1
ATOM 1872 O O . PRO A 1 237 ? -19.994 -5.050 7.900 1.00 85.44 237 PRO A O 1
ATOM 1875 N N . PRO A 1 238 ? -18.493 -4.816 9.556 1.00 81.56 238 PRO A N 1
ATOM 1876 C CA . PRO A 1 238 ? -19.083 -5.855 10.386 1.00 81.56 238 PRO A CA 1
ATOM 1877 C C . PRO A 1 238 ? -20.467 -5.427 10.880 1.00 81.56 238 PRO A C 1
ATOM 1879 O O . PRO A 1 238 ? -20.696 -4.253 11.177 1.00 81.56 238 PRO A O 1
ATOM 1882 N N . ASP A 1 239 ? -21.365 -6.395 11.047 1.00 73.31 239 ASP A N 1
ATOM 1883 C CA . ASP A 1 239 ? -22.679 -6.144 11.634 1.00 73.31 239 ASP A CA 1
ATOM 1884 C C . ASP A 1 239 ? -22.533 -5.533 13.039 1.00 73.31 239 ASP A C 1
ATOM 1886 O O . ASP A 1 239 ? -21.836 -6.083 13.896 1.00 73.31 239 ASP A O 1
ATOM 1890 N N . HIS A 1 240 ? -23.246 -4.431 13.305 1.00 61.12 240 HIS A N 1
ATOM 1891 C CA . HIS A 1 240 ? -23.161 -3.612 14.532 1.00 61.12 240 HIS A CA 1
ATOM 1892 C C . HIS A 1 240 ? -23.420 -4.350 15.862 1.00 61.12 240 HIS A C 1
ATOM 1894 O O . HIS A 1 240 ? -23.277 -3.768 16.934 1.00 61.12 240 HIS A O 1
ATOM 1900 N N . THR A 1 241 ? -23.824 -5.617 15.813 1.00 56.16 241 THR A N 1
ATOM 1901 C CA . THR A 1 241 ? -24.161 -6.452 16.977 1.00 56.16 241 THR A CA 1
ATOM 1902 C C . THR A 1 241 ? -23.251 -7.676 17.123 1.00 56.16 241 THR A C 1
ATOM 1904 O O . THR A 1 241 ? -23.429 -8.476 18.041 1.00 56.16 241 THR A O 1
ATOM 1907 N N . GLY A 1 242 ? -22.273 -7.841 16.227 1.00 70.12 242 GLY A N 1
ATOM 1908 C CA . GLY A 1 242 ? -21.409 -9.014 16.168 1.00 70.12 242 GLY A CA 1
ATOM 1909 C C . GLY A 1 242 ? -20.106 -8.885 16.961 1.00 70.12 242 GLY A C 1
ATOM 1910 O O . GLY A 1 242 ? -19.575 -7.798 17.186 1.00 70.12 242 GLY A O 1
ATOM 1911 N N . ASN A 1 243 ? -19.512 -10.037 17.292 1.00 81.56 243 ASN A N 1
ATOM 1912 C CA . ASN A 1 243 ? -18.197 -10.139 17.943 1.00 81.56 243 ASN A CA 1
ATOM 1913 C C . ASN A 1 243 ? -17.072 -9.404 17.182 1.00 81.56 243 ASN A C 1
ATOM 1915 O O . ASN A 1 243 ? -16.093 -8.984 17.793 1.00 81.56 243 ASN A O 1
ATOM 1919 N N . GLN A 1 244 ? -17.212 -9.229 15.864 1.00 86.12 244 GLN A N 1
ATOM 1920 C CA . GLN A 1 244 ? -16.230 -8.539 15.021 1.00 86.12 244 GLN A CA 1
ATOM 1921 C C . GLN A 1 244 ? -16.106 -7.043 15.344 1.00 86.12 244 GLN A C 1
ATOM 1923 O O . GLN A 1 244 ? -15.005 -6.504 15.282 1.00 86.12 244 GLN A O 1
ATOM 1928 N N . VAL A 1 245 ? -17.196 -6.371 15.732 1.00 91.00 245 VAL A N 1
ATOM 1929 C CA . VAL A 1 245 ? -17.157 -4.951 16.129 1.00 91.00 245 VAL A CA 1
ATOM 1930 C C . VAL A 1 245 ? -16.352 -4.783 17.414 1.00 91.00 245 VAL A C 1
ATOM 1932 O O . VAL A 1 245 ? -15.490 -3.910 17.500 1.00 91.00 245 VAL A O 1
ATOM 1935 N N . SER A 1 246 ? -16.582 -5.662 18.392 1.00 91.69 246 SER A N 1
ATOM 1936 C CA . SER A 1 246 ? -15.828 -5.667 19.647 1.00 91.69 246 SER A CA 1
ATOM 1937 C C . SER A 1 246 ? -14.348 -5.997 19.414 1.00 91.69 246 SER A C 1
ATOM 1939 O O . SER A 1 246 ? -13.475 -5.330 19.968 1.00 91.69 246 SER A O 1
ATOM 1941 N N . GLU A 1 247 ? -14.042 -6.960 18.539 1.00 92.25 247 GLU A N 1
ATOM 1942 C CA . GLU A 1 247 ? -12.662 -7.287 18.163 1.00 92.25 247 GLU A CA 1
ATOM 1943 C C . GLU A 1 247 ? -11.952 -6.119 17.461 1.00 92.25 247 GLU A C 1
ATOM 1945 O O . GLU A 1 247 ? -10.810 -5.794 17.805 1.00 92.25 247 GLU A O 1
ATOM 1950 N N . LEU A 1 248 ? -12.630 -5.458 16.517 1.00 94.56 248 LEU A N 1
ATOM 1951 C CA . LEU A 1 248 ? -12.126 -4.263 15.843 1.00 94.56 248 LEU A CA 1
ATOM 1952 C C . LEU A 1 248 ? -11.849 -3.142 16.848 1.00 94.56 248 LEU A C 1
ATOM 1954 O O . LEU A 1 248 ? -10.787 -2.522 16.809 1.00 94.56 248 LEU A O 1
ATOM 1958 N N . TYR A 1 249 ? -12.776 -2.905 17.772 1.00 95.50 249 TYR A N 1
ATOM 1959 C CA . TYR A 1 249 ? -12.618 -1.911 18.824 1.00 95.50 249 TYR A CA 1
ATOM 1960 C C . TYR A 1 249 ? -11.402 -2.200 19.722 1.00 95.50 249 TYR A C 1
ATOM 1962 O O . TYR A 1 249 ? -10.552 -1.326 19.904 1.00 95.50 249 TYR A O 1
ATOM 1970 N N . GLU A 1 250 ? -11.263 -3.425 20.236 1.00 95.38 250 GLU A N 1
ATOM 1971 C CA . GLU A 1 250 ? -10.129 -3.810 21.088 1.00 95.38 250 GLU A CA 1
ATOM 1972 C C . GLU A 1 250 ? -8.792 -3.717 20.340 1.00 95.38 250 GLU A C 1
ATOM 1974 O O . GLU A 1 250 ? -7.751 -3.363 20.910 1.00 95.38 250 GLU A O 1
ATOM 1979 N N . LEU A 1 251 ? -8.805 -3.994 19.034 1.00 95.62 251 LEU A N 1
ATOM 1980 C CA . LEU A 1 251 ? -7.657 -3.776 18.166 1.00 95.62 251 LEU A CA 1
ATOM 1981 C C . LEU A 1 251 ? -7.301 -2.287 18.063 1.00 95.62 251 LEU A C 1
ATOM 1983 O O . LEU A 1 251 ? -6.143 -1.934 18.298 1.00 95.62 251 LEU A O 1
ATOM 1987 N N . ILE A 1 252 ? -8.274 -1.421 17.765 1.00 96.75 252 ILE A N 1
ATOM 1988 C CA . ILE A 1 252 ? -8.081 0.034 17.685 1.00 96.75 252 ILE A CA 1
ATOM 1989 C C . ILE A 1 252 ? -7.523 0.562 19.009 1.00 96.75 252 ILE A C 1
ATOM 1991 O O . ILE A 1 252 ? -6.476 1.211 19.017 1.00 96.75 252 ILE A O 1
ATOM 1995 N N . LYS A 1 253 ? -8.169 0.228 20.132 1.00 96.81 253 LYS A N 1
ATOM 1996 C CA . LYS A 1 253 ? -7.777 0.639 21.488 1.00 96.81 253 LYS A CA 1
ATOM 1997 C C . LYS A 1 253 ? -6.339 0.241 21.817 1.00 96.81 253 LYS A C 1
ATOM 1999 O O . LYS A 1 253 ? -5.577 1.037 22.369 1.00 96.81 253 LYS A O 1
ATOM 2004 N N . TRP A 1 254 ? -5.939 -0.975 21.444 1.00 95.19 254 TRP A N 1
ATOM 2005 C CA . TRP A 1 254 ? -4.565 -1.445 21.609 1.00 95.19 254 TRP A CA 1
ATOM 2006 C C . TRP A 1 254 ? -3.561 -0.645 20.763 1.00 95.19 254 TRP A C 1
ATOM 2008 O O . TRP A 1 254 ? -2.484 -0.307 21.258 1.00 95.19 254 TRP A O 1
ATOM 2018 N N . CYS A 1 255 ? -3.903 -0.326 19.513 1.00 95.75 255 CYS A N 1
ATOM 2019 C CA . CYS A 1 255 ? -3.028 0.400 18.593 1.00 95.75 255 CYS A CA 1
ATOM 2020 C C . CYS A 1 255 ? -2.825 1.872 18.975 1.00 95.75 255 CYS A C 1
ATOM 2022 O O . CYS A 1 255 ? -1.710 2.375 18.843 1.00 95.75 255 CYS A O 1
ATOM 2024 N N . VAL A 1 256 ? -3.873 2.560 19.442 1.00 95.94 256 VAL A N 1
ATOM 2025 C CA . VAL A 1 256 ? -3.814 3.998 19.775 1.00 95.94 256 VAL A CA 1
ATOM 2026 C C . VAL A 1 256 ? -3.323 4.286 21.192 1.00 95.94 256 VAL A C 1
ATOM 2028 O O . VAL A 1 256 ? -3.210 5.445 21.579 1.00 95.94 256 VAL A O 1
ATOM 2031 N N . ASN A 1 257 ? -2.999 3.256 21.974 1.00 93.69 257 ASN A N 1
ATOM 2032 C CA . ASN A 1 257 ? -2.342 3.447 23.259 1.00 93.69 257 ASN A CA 1
ATOM 2033 C C . ASN A 1 257 ? -1.008 4.186 23.053 1.00 93.69 257 ASN A C 1
ATOM 2035 O O . ASN A 1 257 ? -0.162 3.738 22.278 1.00 93.69 257 ASN A O 1
ATOM 2039 N N . SER A 1 258 ? -0.796 5.301 23.749 1.00 82.75 258 SER A N 1
ATOM 2040 C CA . SER A 1 258 ? 0.376 6.167 23.570 1.00 82.75 258 SER A CA 1
ATOM 2041 C C . SER A 1 258 ? 1.715 5.442 23.760 1.00 82.75 258 SER A C 1
ATOM 2043 O O . SER A 1 258 ? 2.674 5.751 23.049 1.00 82.75 258 SER A O 1
ATOM 2045 N N . ASN A 1 259 ? 1.762 4.400 24.599 1.00 88.81 259 ASN A N 1
ATOM 2046 C CA . ASN A 1 259 ? 2.941 3.546 24.792 1.00 88.81 259 ASN A CA 1
ATOM 2047 C C . ASN A 1 259 ? 3.348 2.792 23.509 1.00 88.81 259 ASN A C 1
ATOM 2049 O O . ASN A 1 259 ? 4.473 2.307 23.385 1.00 88.81 259 ASN A O 1
ATOM 2053 N N . MET A 1 260 ? 2.458 2.687 22.516 1.00 90.00 260 MET A N 1
ATOM 2054 C CA . MET A 1 260 ? 2.770 2.110 21.208 1.00 90.00 260 MET A CA 1
ATOM 2055 C C . MET A 1 260 ? 3.855 2.912 20.475 1.00 90.00 260 MET A C 1
ATOM 2057 O O . MET A 1 260 ? 4.644 2.322 19.737 1.00 90.00 260 MET A O 1
ATOM 2061 N N . LYS A 1 261 ? 3.966 4.229 20.717 1.00 86.75 261 LYS A N 1
ATOM 2062 C CA . LYS A 1 261 ? 4.988 5.100 20.101 1.00 86.75 261 LYS A CA 1
ATOM 2063 C C . LYS A 1 261 ? 6.417 4.631 20.375 1.00 86.75 261 LYS A C 1
ATOM 2065 O O . LYS A 1 261 ? 7.293 4.853 19.543 1.00 86.75 261 LYS A O 1
ATOM 2070 N N . GLU A 1 262 ? 6.642 3.984 21.515 1.00 86.50 262 GLU A N 1
ATOM 2071 C CA . GLU A 1 262 ? 7.961 3.522 21.957 1.00 86.50 262 GLU A CA 1
ATOM 2072 C C . GLU A 1 262 ? 8.424 2.258 21.217 1.00 86.50 262 GLU A C 1
ATOM 2074 O O . GLU A 1 262 ? 9.600 1.895 21.249 1.00 86.50 262 GLU A O 1
ATOM 2079 N N . ARG A 1 263 ? 7.517 1.571 20.510 1.00 85.88 263 ARG A N 1
ATOM 2080 C CA . ARG A 1 263 ? 7.847 0.352 19.766 1.00 85.88 263 ARG A CA 1
ATOM 2081 C C . ARG A 1 263 ? 8.452 0.676 18.404 1.00 85.88 263 ARG A C 1
ATOM 2083 O O . ARG A 1 263 ? 8.031 1.602 17.711 1.00 85.88 263 ARG A O 1
ATOM 2090 N N . LYS A 1 264 ? 9.385 -0.167 17.945 1.00 85.56 264 LYS A N 1
ATOM 2091 C CA . LYS A 1 264 ? 9.901 -0.110 16.566 1.00 85.56 264 LYS A CA 1
ATOM 2092 C C . LYS A 1 264 ? 8.734 -0.232 15.577 1.00 85.56 264 LYS A C 1
ATOM 2094 O O . LYS A 1 264 ? 8.008 -1.218 15.616 1.00 85.56 264 LYS A O 1
ATOM 2099 N N . ASN A 1 265 ? 8.582 0.752 14.688 1.00 87.12 265 ASN A N 1
ATOM 2100 C CA . ASN A 1 265 ? 7.451 0.916 13.756 1.00 87.12 265 ASN A CA 1
ATOM 2101 C C . ASN A 1 265 ? 6.073 1.168 14.409 1.00 87.12 265 ASN A C 1
ATOM 2103 O O . ASN A 1 265 ? 5.066 1.174 13.705 1.00 87.12 265 ASN A O 1
ATOM 2107 N N . GLY A 1 266 ? 6.009 1.438 15.716 1.00 91.50 266 GLY A N 1
ATOM 2108 C CA . GLY A 1 266 ? 4.755 1.691 16.429 1.00 91.50 266 GLY A CA 1
ATOM 2109 C C . GLY A 1 266 ? 4.004 2.928 15.932 1.00 91.50 266 GLY A C 1
ATOM 2110 O O . GLY A 1 266 ? 2.782 2.915 15.863 1.00 91.50 266 GLY A O 1
ATOM 2111 N N . LYS A 1 267 ? 4.718 3.960 15.457 1.00 94.31 267 LYS A N 1
ATOM 2112 C CA . LYS A 1 267 ? 4.091 5.127 14.806 1.00 94.31 267 LYS A CA 1
ATOM 2113 C C . LYS A 1 267 ? 3.290 4.758 13.554 1.00 94.31 267 LYS A C 1
ATOM 2115 O O . LYS A 1 267 ? 2.246 5.351 13.320 1.00 94.31 267 LYS A O 1
ATOM 2120 N N . GLY A 1 268 ? 3.756 3.779 12.775 1.00 95.25 268 GLY A N 1
ATOM 2121 C CA . GLY A 1 268 ? 3.014 3.288 11.612 1.00 95.25 268 GLY A CA 1
ATOM 2122 C C . GLY A 1 268 ? 1.720 2.591 12.029 1.00 95.25 268 GLY A C 1
ATOM 2123 O O . GLY A 1 268 ? 0.678 2.847 11.446 1.00 95.25 268 GLY A O 1
ATOM 2124 N N . VAL A 1 269 ? 1.776 1.772 13.086 1.00 96.12 269 VAL A N 1
ATOM 2125 C CA . VAL A 1 269 ? 0.597 1.087 13.648 1.00 96.12 269 VAL A CA 1
ATOM 2126 C C . VAL A 1 269 ? -0.426 2.103 14.153 1.00 96.12 269 VAL A C 1
ATOM 2128 O O . VAL A 1 269 ? -1.605 1.997 13.830 1.00 96.12 269 VAL A O 1
ATOM 2131 N N . ILE A 1 270 ? 0.034 3.120 14.887 1.00 97.31 270 ILE A N 1
ATOM 2132 C CA . ILE A 1 270 ? -0.820 4.218 15.346 1.00 97.31 270 ILE A CA 1
ATOM 2133 C C . ILE A 1 270 ? -1.447 4.942 14.152 1.00 97.31 270 ILE A C 1
ATOM 2135 O O . ILE A 1 270 ? -2.650 5.157 14.152 1.00 97.31 270 ILE A O 1
ATOM 2139 N N . SER A 1 271 ? -0.660 5.297 13.132 1.00 97.12 271 SER A N 1
ATOM 2140 C CA . SER A 1 271 ? -1.169 6.025 11.966 1.00 97.12 271 SER A CA 1
ATOM 2141 C C . SER A 1 271 ? -2.304 5.278 11.264 1.00 97.12 271 SER A C 1
ATOM 2143 O O . SER A 1 271 ? -3.316 5.893 10.952 1.00 97.12 271 SER A O 1
ATOM 2145 N N . GLU A 1 272 ? -2.160 3.971 11.034 1.00 97.56 272 GLU A N 1
ATOM 2146 C CA . GLU A 1 272 ? -3.208 3.177 10.374 1.00 97.56 272 GLU A CA 1
ATOM 2147 C C . GLU A 1 272 ? -4.440 3.007 11.277 1.00 97.56 272 GLU A C 1
ATOM 2149 O O . GLU A 1 272 ? -5.568 3.054 10.804 1.00 97.56 272 GLU A O 1
ATOM 2154 N N . ALA A 1 273 ? -4.260 2.882 12.595 1.00 97.81 273 ALA A N 1
ATOM 2155 C CA . ALA A 1 273 ? -5.390 2.834 13.523 1.00 97.81 273 ALA A CA 1
ATOM 2156 C C . ALA A 1 273 ? -6.151 4.169 13.604 1.00 97.81 273 ALA A C 1
ATOM 2158 O O . ALA A 1 273 ? -7.374 4.171 13.713 1.00 97.81 273 ALA A O 1
ATOM 2159 N N . LEU A 1 274 ? -5.448 5.302 13.519 1.00 98.31 274 LEU A N 1
ATOM 2160 C CA . LEU A 1 274 ? -6.073 6.624 13.435 1.00 98.31 274 LEU A CA 1
ATOM 2161 C C . LEU A 1 274 ? -6.853 6.799 12.128 1.00 98.31 274 LEU A C 1
ATOM 2163 O O . LEU A 1 274 ? -7.920 7.399 12.162 1.00 98.31 274 LEU A O 1
ATOM 2167 N N . LEU A 1 275 ? -6.365 6.248 11.009 1.00 97.81 275 LEU A N 1
ATOM 2168 C CA . LEU A 1 275 ? -7.123 6.211 9.752 1.00 97.81 275 LEU A CA 1
ATOM 2169 C C . LEU A 1 275 ? -8.423 5.417 9.910 1.00 97.81 275 LEU A C 1
ATOM 2171 O O . LEU A 1 275 ? -9.474 5.904 9.508 1.00 97.81 275 LEU A O 1
ATOM 2175 N N . ILE A 1 276 ? -8.378 4.259 10.578 1.00 98.00 276 ILE A N 1
ATOM 2176 C CA . ILE A 1 276 ? -9.591 3.480 10.861 1.00 98.00 276 ILE A CA 1
ATOM 2177 C C . ILE A 1 276 ? -10.575 4.288 11.720 1.00 98.00 276 ILE A C 1
ATOM 2179 O O . ILE A 1 276 ? -11.764 4.290 11.426 1.00 98.00 276 ILE A O 1
ATOM 2183 N N . ILE A 1 277 ? -10.113 4.998 12.758 1.00 98.12 277 ILE A N 1
ATOM 2184 C CA . ILE A 1 277 ? -10.998 5.867 13.560 1.00 98.12 277 ILE A CA 1
ATOM 2185 C C . ILE A 1 277 ? -11.582 6.981 12.692 1.00 98.12 277 ILE A C 1
ATOM 2187 O O . ILE A 1 277 ? -12.780 7.229 12.749 1.00 98.12 277 ILE A O 1
ATOM 2191 N N . TRP A 1 278 ? -10.755 7.647 11.890 1.00 97.94 278 TRP A N 1
ATOM 2192 C CA . TRP A 1 278 ? -11.211 8.724 11.020 1.00 97.94 278 TRP A CA 1
ATOM 2193 C C . TRP A 1 278 ? -12.308 8.238 10.063 1.00 97.94 278 TRP A C 1
ATOM 2195 O O . TRP A 1 278 ? -13.380 8.828 10.002 1.00 97.94 278 TRP A O 1
ATOM 2205 N N . HIS A 1 279 ? -12.091 7.139 9.350 1.00 97.31 279 HIS A N 1
ATOM 2206 C CA . HIS A 1 279 ? -13.057 6.685 8.353 1.00 97.31 279 HIS A CA 1
ATOM 2207 C C . HIS A 1 279 ? -14.259 5.940 8.956 1.00 97.31 279 HIS A C 1
ATOM 2209 O O . HIS A 1 279 ? -15.350 5.998 8.395 1.00 97.31 279 HIS A O 1
ATOM 2215 N N . HIS A 1 280 ? -14.074 5.244 10.086 1.00 96.69 280 HIS A N 1
ATOM 2216 C CA . HIS A 1 280 ? -15.004 4.205 10.552 1.00 96.69 280 HIS A CA 1
ATOM 2217 C C . HIS A 1 280 ? -15.398 4.313 12.032 1.00 96.69 280 HIS A C 1
ATOM 2219 O O . HIS A 1 280 ? -15.956 3.358 12.579 1.00 96.69 280 HIS A O 1
ATOM 2225 N N . ALA A 1 281 ? -15.155 5.446 12.706 1.00 96.12 281 ALA A N 1
ATOM 2226 C CA . ALA A 1 281 ? -15.569 5.648 14.104 1.00 96.12 281 ALA A CA 1
ATOM 2227 C C . ALA A 1 281 ? -17.034 5.256 14.401 1.00 96.12 281 ALA A C 1
ATOM 2229 O O . ALA A 1 281 ? -17.255 4.621 15.439 1.00 96.12 281 ALA A O 1
ATOM 2230 N N . PRO A 1 282 ? -18.029 5.540 13.529 1.00 94.69 282 PRO A N 1
ATOM 2231 C CA . PRO A 1 282 ? -19.416 5.151 13.789 1.00 94.69 282 PRO A CA 1
ATOM 2232 C C . PRO A 1 282 ? -19.618 3.643 13.990 1.00 94.69 282 PRO A C 1
ATOM 2234 O O . PRO A 1 282 ? -20.473 3.247 14.782 1.00 94.69 282 PRO A O 1
ATOM 2237 N N . LEU A 1 283 ? -18.805 2.789 13.349 1.00 93.88 283 LEU A N 1
ATOM 2238 C CA . LEU A 1 283 ? -18.933 1.328 13.455 1.00 93.88 283 LEU A CA 1
ATOM 2239 C C . LEU A 1 283 ? -18.723 0.823 14.886 1.00 93.88 283 LEU A C 1
ATOM 2241 O O . LEU A 1 283 ? -19.368 -0.136 15.302 1.00 93.88 283 LEU A O 1
ATOM 2245 N N . VAL A 1 284 ? -17.837 1.478 15.638 1.00 93.88 284 VAL A N 1
ATOM 2246 C CA . VAL A 1 284 ? -17.472 1.129 17.021 1.00 93.88 284 VAL A CA 1
ATOM 2247 C C . VAL A 1 284 ? -17.980 2.169 18.027 1.00 93.88 284 VAL A C 1
ATOM 2249 O O . VAL A 1 284 ? -17.483 2.249 19.151 1.00 93.88 284 VAL A O 1
ATOM 2252 N N . GLY A 1 285 ? -18.970 2.979 17.638 1.00 93.31 285 GLY A N 1
ATOM 2253 C CA . GLY A 1 285 ? -19.339 4.190 18.368 1.00 93.31 285 GLY A CA 1
ATOM 2254 C C . GLY A 1 285 ? -19.826 3.968 19.800 1.00 93.31 285 GLY A C 1
ATOM 2255 O O . GLY A 1 285 ? -19.489 4.755 20.678 1.00 93.31 285 GLY A O 1
ATOM 2256 N N . GLU A 1 286 ? -20.539 2.871 20.068 1.00 91.94 286 GLU A N 1
ATOM 2257 C CA . GLU A 1 286 ? -20.946 2.499 21.435 1.00 91.94 286 GLU A CA 1
ATOM 2258 C C . GLU A 1 286 ? -19.738 2.295 22.358 1.00 91.94 286 GLU A C 1
ATOM 2260 O O . GLU A 1 286 ? -19.688 2.817 23.471 1.00 91.94 286 GLU A O 1
ATOM 2265 N N . HIS A 1 287 ? -18.720 1.584 21.875 1.00 94.38 287 HIS A N 1
ATOM 2266 C CA . HIS A 1 287 ? -17.507 1.330 22.643 1.00 94.38 287 HIS A CA 1
ATOM 2267 C C . HIS A 1 287 ? -16.636 2.586 22.782 1.00 94.38 287 HIS A C 1
ATOM 2269 O O . HIS A 1 287 ? -16.040 2.813 23.835 1.00 94.38 287 HIS A O 1
ATOM 2275 N N . LEU A 1 288 ? -16.579 3.431 21.744 1.00 94.69 288 LEU A N 1
ATOM 2276 C CA . LEU A 1 288 ? -15.904 4.731 21.819 1.00 94.69 288 LEU A CA 1
ATOM 2277 C C . LEU A 1 288 ? -16.567 5.653 22.846 1.00 94.69 288 LEU A C 1
ATOM 2279 O O . LEU A 1 288 ? -15.859 6.337 23.582 1.00 94.69 288 LEU A O 1
ATOM 2283 N N . PHE A 1 289 ? -17.900 5.648 22.921 1.00 94.62 289 PHE A N 1
ATOM 2284 C CA . PHE A 1 289 ? -18.653 6.426 23.901 1.00 94.62 289 PHE A CA 1
ATOM 2285 C C . PHE A 1 289 ? -18.400 5.958 25.332 1.00 94.62 289 PHE A C 1
ATOM 2287 O O . PHE A 1 289 ? -18.172 6.784 26.211 1.00 94.62 289 PHE A O 1
ATOM 2294 N N . GLN A 1 290 ? -18.363 4.646 25.570 1.00 94.44 290 GLN A N 1
ATOM 2295 C CA . GLN A 1 290 ? -18.049 4.091 26.891 1.00 94.44 290 GLN A CA 1
ATOM 2296 C C . GLN A 1 290 ? -16.632 4.468 27.359 1.00 94.44 290 GLN A C 1
ATOM 2298 O O . GLN A 1 290 ? -16.444 4.848 28.513 1.00 94.44 290 GLN A O 1
ATOM 2303 N N . ASP A 1 291 ? -15.659 4.456 26.445 1.00 96.00 291 ASP A N 1
ATOM 2304 C CA . ASP A 1 291 ? -14.244 4.707 26.740 1.00 96.00 291 ASP A CA 1
ATOM 2305 C C . ASP A 1 291 ? -13.755 6.099 26.298 1.00 96.00 291 ASP A C 1
ATOM 2307 O O . ASP A 1 291 ? -12.564 6.314 26.039 1.00 96.00 291 ASP A O 1
ATOM 2311 N N . TRP A 1 292 ? -14.655 7.082 26.239 1.00 95.50 292 TRP A N 1
ATOM 2312 C CA . TRP A 1 292 ? -14.374 8.406 25.672 1.00 95.50 292 TRP A CA 1
ATOM 2313 C C . TRP A 1 292 ? -13.164 9.110 26.314 1.00 95.50 292 TRP A C 1
ATOM 2315 O O . TRP A 1 292 ? -12.392 9.789 25.628 1.00 95.50 292 TRP A O 1
ATOM 2325 N N . LEU A 1 293 ? -12.953 8.919 27.623 1.00 96.62 293 LEU A N 1
ATOM 2326 C CA . LEU A 1 293 ? -11.834 9.519 28.352 1.00 96.62 293 LEU A CA 1
ATOM 2327 C C . LEU A 1 293 ? -10.493 8.919 27.909 1.00 96.62 293 LEU A C 1
ATOM 2329 O O . LEU A 1 293 ? -9.521 9.654 27.722 1.00 96.62 293 LEU A O 1
ATOM 2333 N N . PHE A 1 294 ? -10.437 7.599 27.696 1.00 97.06 294 PHE A N 1
ATOM 2334 C CA . PHE A 1 294 ? -9.234 6.926 27.203 1.00 97.06 294 PHE A CA 1
ATOM 2335 C C . PHE A 1 294 ? -8.830 7.486 25.837 1.00 97.06 294 PHE A C 1
ATOM 2337 O O . PHE A 1 294 ? -7.664 7.842 25.641 1.00 97.06 294 PHE A O 1
ATOM 2344 N N . PHE A 1 295 ? -9.785 7.598 24.910 1.00 97.00 295 PHE A N 1
ATOM 2345 C CA . PHE A 1 295 ? -9.518 8.103 23.564 1.00 97.00 295 PHE A CA 1
ATOM 2346 C C . PHE A 1 295 ? -9.131 9.579 23.578 1.00 97.00 295 PHE A C 1
ATOM 2348 O O . PHE A 1 295 ? -8.122 9.931 22.975 1.00 97.00 295 PHE A O 1
ATOM 2355 N N . THR A 1 296 ? -9.832 10.422 24.337 1.00 96.62 296 THR A N 1
ATOM 2356 C CA . THR A 1 296 ? -9.484 11.847 24.483 1.00 96.62 296 THR A CA 1
ATOM 2357 C C . THR A 1 296 ? -8.039 12.037 24.955 1.00 96.62 296 THR A C 1
ATOM 2359 O O . THR A 1 296 ? -7.278 12.797 24.352 1.00 96.62 296 THR A O 1
ATOM 2362 N N . LEU A 1 297 ? -7.628 11.324 26.011 1.00 97.00 297 LEU A N 1
ATOM 2363 C CA . LEU A 1 297 ? -6.276 11.441 26.563 1.00 97.00 297 LEU A CA 1
ATOM 2364 C C . LEU A 1 297 ? -5.209 10.932 25.587 1.00 97.00 297 LEU A C 1
ATOM 2366 O O . LEU A 1 297 ? -4.196 11.606 25.380 1.00 97.00 297 LEU A O 1
ATOM 2370 N N . ASN A 1 298 ? -5.434 9.769 24.969 1.00 97.31 298 ASN A N 1
ATOM 2371 C CA . ASN A 1 298 ? -4.473 9.200 24.028 1.00 97.31 298 ASN A CA 1
ATOM 2372 C C . ASN A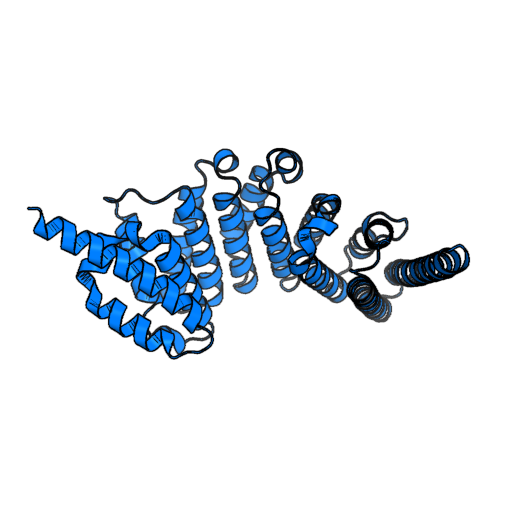 1 298 ? -4.376 10.032 22.747 1.00 97.31 298 ASN A C 1
ATOM 2374 O O . ASN A 1 298 ? -3.266 10.339 22.337 1.00 97.31 298 ASN A O 1
ATOM 2378 N N . LEU A 1 299 ? -5.485 10.463 22.141 1.00 96.38 299 LEU A N 1
ATOM 2379 C CA . LEU A 1 299 ? -5.465 11.293 20.929 1.00 96.38 299 LEU A CA 1
ATOM 2380 C C . LEU A 1 299 ? -4.760 12.634 21.164 1.00 96.38 299 LEU A C 1
ATOM 2382 O O . LEU A 1 299 ? -3.949 13.050 20.336 1.00 96.38 299 LEU A O 1
ATOM 2386 N N . ASN A 1 300 ? -4.985 13.267 22.320 1.00 95.44 300 ASN A N 1
ATOM 2387 C CA . ASN A 1 300 ? -4.283 14.494 22.695 1.00 95.44 300 ASN A CA 1
ATOM 2388 C C . ASN A 1 300 ? -2.766 14.268 22.842 1.00 95.44 300 ASN A C 1
ATOM 2390 O O . ASN A 1 300 ? -1.958 15.028 22.307 1.00 95.44 300 ASN A O 1
ATOM 2394 N N . GLU A 1 301 ? -2.352 13.194 23.521 1.00 96.06 301 GLU A N 1
ATOM 2395 C CA . GLU A 1 301 ? -0.932 12.853 23.667 1.00 96.06 301 GLU A CA 1
ATOM 2396 C C . GLU A 1 301 ? -0.289 12.448 22.331 1.00 96.06 301 GLU A C 1
ATOM 2398 O O . GLU A 1 301 ? 0.847 12.817 22.014 1.00 96.06 301 GLU A O 1
ATOM 2403 N N . LEU A 1 302 ? -1.014 11.697 21.501 1.00 95.88 302 LEU A N 1
ATOM 2404 C CA . LEU A 1 302 ? -0.582 11.312 20.165 1.00 95.88 302 LEU A CA 1
ATOM 2405 C C . LEU A 1 302 ? -0.376 12.548 19.278 1.00 95.88 302 LEU A C 1
ATOM 2407 O O . LEU A 1 302 ? 0.688 12.657 18.662 1.00 95.88 302 LEU A O 1
ATOM 2411 N N . GLY A 1 303 ? -1.307 13.506 19.322 1.00 93.56 303 GLY A N 1
ATOM 2412 C CA . GLY A 1 303 ? -1.317 14.738 18.528 1.00 93.56 303 GLY A CA 1
ATOM 2413 C C . GLY A 1 303 ? -0.180 15.726 18.812 1.00 93.56 303 GLY A C 1
ATOM 2414 O O . GLY A 1 303 ? 0.069 16.619 17.999 1.00 93.56 303 GLY A O 1
ATOM 2415 N N . LYS A 1 304 ? 0.570 15.548 19.908 1.00 94.50 304 LYS A N 1
ATOM 2416 C CA . LYS A 1 304 ? 1.819 16.292 20.167 1.00 94.50 304 LYS A CA 1
ATOM 2417 C C . LYS A 1 304 ? 2.949 15.910 19.204 1.00 94.50 304 LYS A C 1
ATOM 2419 O O . LYS A 1 304 ? 3.883 16.688 19.008 1.00 94.50 304 LYS A O 1
ATOM 2424 N N . ASP A 1 305 ? 2.889 14.721 18.601 1.00 94.00 305 ASP A N 1
ATOM 2425 C CA . ASP A 1 305 ? 3.874 14.273 17.615 1.00 94.00 305 ASP A CA 1
ATOM 2426 C C . ASP A 1 305 ? 3.586 14.902 16.245 1.00 94.00 305 ASP A C 1
ATOM 2428 O O . ASP A 1 305 ? 2.510 14.715 15.680 1.00 94.00 305 ASP A O 1
ATOM 2432 N N . ARG A 1 306 ? 4.569 15.616 15.679 1.00 93.56 306 ARG A N 1
ATOM 2433 C CA . ARG A 1 306 ? 4.428 16.308 14.385 1.00 93.56 306 ARG A CA 1
ATOM 2434 C C . ARG A 1 306 ? 4.017 15.377 13.242 1.00 93.56 306 ARG A C 1
ATOM 2436 O O . ARG A 1 306 ? 3.284 15.817 12.366 1.00 93.56 306 ARG A O 1
ATOM 2443 N N . VAL A 1 307 ? 4.472 14.123 13.253 1.00 92.12 307 VAL A N 1
ATOM 2444 C CA . VAL A 1 307 ? 4.182 13.143 12.194 1.00 92.12 307 VAL A CA 1
ATOM 2445 C C . VAL A 1 307 ? 2.739 12.649 12.285 1.00 92.12 307 VAL A C 1
ATOM 2447 O O . VAL A 1 307 ? 2.099 12.427 11.265 1.00 92.12 307 VAL A O 1
ATOM 2450 N N . LEU A 1 308 ? 2.211 12.495 13.502 1.00 95.38 308 LEU A N 1
ATOM 2451 C CA . LEU A 1 308 ? 0.863 11.963 13.733 1.00 95.38 308 LEU A CA 1
ATOM 2452 C C . LEU A 1 308 ? -0.206 13.052 13.824 1.00 95.38 308 LEU A C 1
ATOM 2454 O O . LEU A 1 308 ? -1.390 12.734 13.749 1.00 95.38 308 LEU A O 1
ATOM 2458 N N . LYS A 1 309 ? 0.194 14.319 13.987 1.00 95.75 309 LYS A N 1
ATOM 2459 C CA . LYS A 1 309 ? -0.704 15.442 14.275 1.00 95.75 309 LYS A CA 1
ATOM 2460 C C . LYS A 1 309 ? -1.893 15.516 13.321 1.00 95.75 309 LYS A C 1
ATOM 2462 O O . LYS A 1 309 ? -3.019 15.601 13.790 1.00 95.75 309 LYS A O 1
ATOM 2467 N N . TYR A 1 310 ? -1.647 15.456 12.012 1.00 95.88 310 TYR A N 1
ATOM 2468 C CA . TYR A 1 310 ? -2.710 15.530 11.007 1.00 95.88 310 TYR A CA 1
ATOM 2469 C C . TYR A 1 310 ? -3.740 14.402 11.182 1.00 95.88 310 TYR A C 1
ATOM 2471 O O . TYR A 1 310 ? -4.927 14.672 11.332 1.00 95.88 310 TYR A O 1
ATOM 2479 N N . MET A 1 311 ? -3.276 13.152 11.285 1.00 96.38 311 MET A N 1
ATOM 2480 C CA . MET A 1 311 ? -4.154 11.993 11.488 1.00 96.38 311 MET A CA 1
ATOM 2481 C C . MET A 1 311 ? -4.903 12.059 12.823 1.00 96.38 311 MET A C 1
ATOM 2483 O O . MET A 1 311 ? -6.073 11.699 12.890 1.00 96.38 311 MET A O 1
ATOM 2487 N N . CYS A 1 312 ? -4.255 12.546 13.886 1.00 96.88 312 CYS A N 1
ATOM 2488 C CA . CYS A 1 312 ? -4.897 12.701 15.191 1.00 96.88 312 CYS A CA 1
ATOM 2489 C C . CYS A 1 312 ? -6.030 13.724 15.148 1.00 96.88 312 CYS A C 1
ATOM 2491 O O . CYS A 1 312 ? -7.047 13.499 15.793 1.00 96.88 312 CYS A O 1
ATOM 2493 N N . VAL A 1 313 ? -5.868 14.827 14.408 1.00 97.50 313 VAL A N 1
ATOM 2494 C CA . VAL A 1 313 ? -6.914 15.850 14.265 1.00 97.50 313 VAL A CA 1
ATOM 2495 C C . VAL A 1 313 ? -8.153 15.249 13.608 1.00 97.50 313 VAL A C 1
ATOM 2497 O O . VAL A 1 313 ? -9.224 15.304 14.204 1.00 97.50 313 VAL A O 1
ATOM 2500 N N . ASN A 1 314 ? -8.003 14.586 12.461 1.00 97.94 314 ASN A N 1
ATOM 2501 C CA . ASN A 1 314 ? -9.151 14.029 11.740 1.00 97.94 314 ASN A CA 1
ATOM 2502 C C . ASN A 1 314 ? -9.813 12.854 12.486 1.00 97.94 314 ASN A C 1
ATOM 2504 O O . ASN A 1 314 ? -11.039 12.726 12.519 1.00 97.94 314 ASN A O 1
ATOM 2508 N N . ALA A 1 315 ? -9.009 12.013 13.148 1.00 98.00 315 ALA A N 1
ATOM 2509 C CA . ALA A 1 315 ? -9.527 10.961 14.020 1.00 98.00 315 ALA A CA 1
ATOM 2510 C C . ALA A 1 315 ? -10.284 11.544 15.225 1.00 98.00 315 ALA A C 1
ATOM 2512 O O . ALA A 1 315 ? -11.325 11.015 15.606 1.00 98.00 315 ALA A O 1
ATOM 2513 N N . SER A 1 316 ? -9.790 12.645 15.808 1.00 97.88 316 SER A N 1
ATOM 2514 C CA . SER A 1 316 ? -10.460 13.335 16.920 1.00 97.88 316 SER A CA 1
ATOM 2515 C C . SER A 1 316 ? -11.778 13.956 16.480 1.00 97.88 316 SER A C 1
ATOM 2517 O O . SER A 1 316 ? -12.753 13.852 17.209 1.00 97.88 316 SER A O 1
ATOM 2519 N N . GLU A 1 317 ? -11.830 14.561 15.294 1.00 97.94 317 GLU A N 1
ATOM 2520 C CA . GLU A 1 317 ? -13.067 15.106 14.726 1.00 97.94 317 GLU A CA 1
ATOM 2521 C C . GLU A 1 317 ? -14.138 14.019 14.580 1.00 97.94 317 GLU A C 1
ATOM 2523 O O . GLU A 1 317 ? -15.242 14.159 15.104 1.00 97.94 317 GLU A O 1
ATOM 2528 N N . SER A 1 318 ? -13.774 12.890 13.968 1.00 97.69 318 SER A N 1
ATOM 2529 C CA . SER A 1 318 ? -14.688 11.758 13.752 1.00 97.69 318 SER A CA 1
ATOM 2530 C C . SER A 1 318 ? -15.145 11.131 15.070 1.00 97.69 318 SER A C 1
ATOM 2532 O O . SER A 1 318 ? -16.323 10.833 15.256 1.00 97.69 318 SER A O 1
ATOM 2534 N N . PHE A 1 319 ? -14.226 10.987 16.028 1.00 97.81 319 PHE A N 1
ATOM 2535 C CA . PHE A 1 319 ? -14.539 10.546 17.384 1.00 97.81 319 PHE A CA 1
ATOM 2536 C C . PHE A 1 319 ? -15.523 11.500 18.079 1.00 97.81 319 PHE A C 1
ATOM 2538 O O . PHE A 1 319 ? -16.544 11.050 18.592 1.00 97.81 319 PHE A O 1
ATOM 2545 N N . MET A 1 320 ? -15.264 12.810 18.063 1.00 97.38 320 MET A N 1
ATOM 2546 C CA . MET A 1 320 ? -16.126 13.805 18.710 1.00 97.38 320 MET A CA 1
ATOM 2547 C C . MET A 1 320 ? -17.521 13.858 18.087 1.00 97.38 320 MET A C 1
ATOM 2549 O O . MET A 1 320 ? -18.494 14.018 18.821 1.00 97.38 320 MET A O 1
ATOM 2553 N N . HIS A 1 321 ? -17.628 13.675 16.768 1.00 97.25 321 HIS A N 1
ATOM 2554 C CA . HIS A 1 321 ? -18.915 13.566 16.083 1.00 97.25 321 HIS A CA 1
ATOM 2555 C C . HIS A 1 321 ? -19.748 12.407 16.642 1.00 97.25 321 HIS A C 1
ATOM 2557 O O . HIS A 1 321 ? -20.890 12.603 17.050 1.00 97.25 321 HIS A O 1
ATOM 2563 N N . VAL A 1 322 ? -19.145 11.220 16.763 1.00 95.69 322 VAL A N 1
ATOM 2564 C CA . VAL A 1 322 ? -19.806 10.032 17.323 1.00 95.69 322 VAL A CA 1
ATOM 2565 C C . VAL A 1 322 ? -20.233 10.246 18.778 1.00 95.69 322 VAL A C 1
ATOM 2567 O O . VAL A 1 322 ? -21.337 9.861 19.161 1.00 95.69 322 VAL A O 1
ATOM 2570 N N . ILE A 1 323 ? -19.391 10.882 19.601 1.00 95.88 323 ILE A N 1
ATOM 2571 C CA . ILE A 1 323 ? -19.751 11.208 20.989 1.00 95.88 323 ILE A CA 1
ATOM 2572 C C . ILE A 1 323 ? -20.945 12.167 21.030 1.00 95.88 323 ILE A C 1
ATOM 2574 O O . ILE A 1 323 ? -21.883 11.935 21.794 1.00 95.88 323 ILE A O 1
ATOM 2578 N N . ALA A 1 324 ? -20.928 13.220 20.211 1.00 95.06 324 ALA A N 1
ATOM 2579 C CA . ALA A 1 324 ? -22.004 14.202 20.156 1.00 95.06 324 ALA A CA 1
ATOM 2580 C C . ALA A 1 324 ? -23.338 13.558 19.747 1.00 95.06 324 ALA A C 1
ATOM 2582 O O . ALA A 1 324 ? -24.332 13.741 20.446 1.00 95.06 324 ALA A O 1
ATOM 2583 N N . GLU A 1 325 ? -23.346 12.737 18.692 1.00 94.25 325 GLU A N 1
ATOM 2584 C CA . GLU A 1 325 ? -24.536 11.994 18.256 1.00 94.25 325 GLU A CA 1
ATOM 2585 C C . GLU A 1 325 ? -25.103 11.106 19.370 1.00 94.25 325 GLU A C 1
ATOM 2587 O O . GLU A 1 325 ? -26.315 11.082 19.601 1.00 94.25 325 GLU A O 1
ATOM 2592 N N . LYS A 1 326 ? -24.236 10.405 20.112 1.00 91.44 326 LYS A N 1
ATOM 2593 C CA . LYS A 1 326 ? -24.671 9.549 21.222 1.00 91.44 326 LYS A CA 1
ATOM 2594 C C . LYS A 1 326 ? -25.268 10.352 22.370 1.00 91.44 326 LYS A C 1
ATOM 2596 O O . LYS A 1 326 ? -26.339 9.981 22.847 1.00 91.44 326 LYS A O 1
ATOM 2601 N N . ILE A 1 327 ? -24.648 11.464 22.767 1.00 92.38 327 ILE A N 1
ATOM 2602 C CA . ILE A 1 327 ? -25.191 12.355 23.805 1.00 92.38 327 ILE A CA 1
ATOM 2603 C C . ILE A 1 327 ? -26.571 12.877 23.395 1.00 92.38 327 ILE A C 1
ATOM 2605 O O . ILE A 1 327 ? -27.512 12.796 24.186 1.00 92.38 327 ILE A O 1
ATOM 2609 N N . SER A 1 328 ? -26.710 13.356 22.156 1.00 90.75 328 SER A N 1
ATOM 2610 C CA . SER A 1 328 ? -27.986 13.845 21.629 1.00 90.75 328 SER A CA 1
ATOM 2611 C C . SER A 1 328 ? -29.067 12.763 21.651 1.00 90.75 328 SER A C 1
ATOM 2613 O O . SER A 1 328 ? -30.174 13.024 22.112 1.00 90.75 328 SER A O 1
ATOM 2615 N N . SER A 1 329 ? -28.736 11.526 21.268 1.00 87.75 329 SER A N 1
ATOM 2616 C CA . SER A 1 329 ? -29.694 10.409 21.258 1.00 87.75 329 SER A CA 1
ATOM 2617 C C . SER A 1 329 ? -30.170 9.958 22.648 1.00 87.75 329 SER A C 1
ATOM 2619 O O . SER A 1 329 ? -31.241 9.362 22.770 1.00 87.75 329 SER A O 1
ATOM 2621 N N . VAL A 1 330 ? -29.392 10.227 23.705 1.00 78.19 330 VAL A N 1
ATOM 2622 C CA . VAL A 1 330 ? -29.803 9.970 25.097 1.00 78.19 330 VAL A CA 1
ATOM 2623 C C . VAL A 1 330 ? -30.724 11.079 25.604 1.00 78.19 330 VAL A C 1
ATOM 2625 O O . VAL A 1 330 ? -31.630 10.794 26.375 1.00 78.19 330 VAL A O 1
ATOM 2628 N N . GLY A 1 331 ? -30.528 12.324 25.159 1.00 61.88 331 GLY A N 1
ATOM 2629 C CA . GLY A 1 331 ? -31.368 13.464 25.545 1.00 61.88 331 GLY A CA 1
ATOM 2630 C C . GLY A 1 331 ? -32.779 13.463 24.940 1.00 61.88 331 GLY A C 1
ATOM 2631 O O . GLY A 1 331 ? -33.637 14.196 25.423 1.00 61.88 331 GLY A O 1
ATOM 2632 N N . GLU A 1 332 ? -33.023 12.657 23.904 1.00 56.97 332 GLU A N 1
ATOM 2633 C CA . GLU A 1 332 ? -34.334 12.501 23.251 1.00 56.97 332 GLU A CA 1
ATOM 2634 C C . GLU A 1 332 ? -35.214 11.391 23.864 1.00 56.97 332 GLU A C 1
ATOM 2636 O O . GLU A 1 332 ? -36.372 11.249 23.467 1.00 56.97 332 GLU A O 1
ATOM 2641 N N . LYS A 1 333 ? -34.690 10.603 24.815 1.00 47.59 333 LYS A N 1
ATOM 2642 C CA . LYS A 1 333 ? -35.418 9.525 25.511 1.00 47.59 333 LYS A CA 1
ATOM 2643 C C . LYS A 1 333 ? -35.805 9.913 26.932 1.00 47.59 333 LYS A C 1
ATOM 2645 O O . LYS A 1 333 ? -36.912 9.502 27.343 1.00 47.59 333 LYS A O 1
#

Secondary structure (DSSP, 8-state):
-HHHHHHHHHHHHHHHHHHHHHHHHHHHHHTS-HHHHHHHHHHHHHHHHHHHHHTTTSTTHHHHHHHHHHSTT-HHHHTT---GGGHHHHHHHHHHHHHHHHHHHHHHGGGHHHHHHHHHHHHHH--TTHHHHHHHHHHHHHHH--SHHHHHHH-HHHHHHHHHHHHHT---HHHHHHHHHHHHHHHHH-TTTSTT-HHHHHHHHHHHHHHHHHHT--HHHHHHHHHHHHHHHTT-PPPTTSHHHHHHHHHHHHHT-GGGGGSTTHHHHHHHHHHHHHHHGGGGHHHHHHTHHHHHHHHHHHHTSTTTHHHHHHHHHHHHHHHHHHHHHHHT-

pLDDT: mean 88.97, std 10.89, range [36.75, 98.31]

InterPro domains:
  IPR016024 Armadillo-type fold [SSF48371] (88-264)
  IPR046804 DNA-PKcs, N-terminal [PF20500] (80-328)

Radius of gyration: 23.46 Å; Cα contacts (8 Å, |Δi|>4): 381; chains: 1; bounding box: 65×52×66 Å

Solvent-accessible surface area (backbone atoms only — not comparable to full-atom values): 17283 Å² total; per-residue (Å²): 114,72,68,64,54,52,54,55,50,54,51,51,52,53,50,52,51,53,53,51,47,42,28,49,53,30,42,58,23,65,77,47,63,64,66,66,18,23,54,49,27,29,51,30,46,54,51,50,50,53,53,47,64,77,38,61,86,42,95,56,35,68,58,54,49,43,44,43,66,69,32,98,49,13,54,56,68,53,58,64,59,88,56,75,68,38,49,63,27,44,38,51,43,44,51,50,51,37,57,50,40,74,76,42,41,79,80,44,57,90,47,49,63,61,51,47,51,44,29,53,53,50,43,77,68,54,55,85,75,37,38,27,42,27,32,48,39,49,32,54,48,46,70,74,47,65,42,83,85,48,39,72,79,65,35,63,52,63,51,46,58,55,53,50,57,48,58,74,68,62,56,58,43,68,38,33,17,27,47,25,36,31,53,7,38,47,36,49,52,38,42,86,71,41,58,86,44,48,64,60,49,49,55,53,40,50,53,50,46,54,51,31,63,74,67,74,44,62,39,50,28,43,28,8,35,41,38,18,48,48,22,27,45,77,74,54,60,67,58,87,87,43,72,60,32,57,52,51,43,56,50,40,57,60,34,48,37,60,74,33,58,79,40,78,53,21,57,51,30,28,52,35,35,29,48,36,32,38,78,44,30,71,68,36,32,72,62,48,53,77,42,41,66,61,51,53,54,24,44,57,62,45,36,72,37,82,88,42,25,67,49,30,52,51,19,47,51,35,44,52,52,41,43,50,55,52,55,54,61,60,74,77,109

Foldseek 3Di:
DVVVVVVLVVVLVVLVVVLVVLLVQLLVLLPDDQQVSLVSNLVSLVVNLVSLVVCVPPPCSLVSCCCQQPNPSHNLVSLLDLDQNNQNSLLSNLVSVLVCCVVPVVSCVVCLLSLLVSLVSDCVRYDPRSLLSSLSSLLSSLQPVLDPVCCVSNVLVVVLVVLVVVVVVPDPLSNLQSSLLSNLSSCQRVVVNCPPCLVVLLVSLLVVVVVC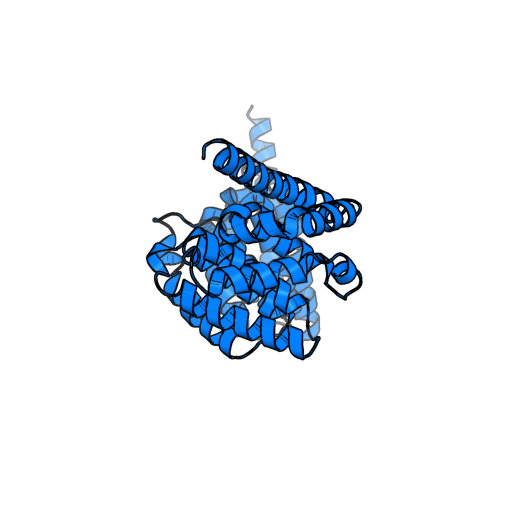VVVVDRPSNLLSSLNSVLSSCNRPNDDLPDPVLVSLVVQLLVLLAQVLVVDDCSLSSNLSSLSCLLVPVLSNLVVCLVCVVSLVVSLVSQLVDPVCVVSSVSSVVSSVVSNVVVVVVVVVD

Organism: NCBI:txid509924

Nearest PDB structures (foldseek):
  3now-assembly1_A  TM=5.111E-01  e=1.289E-01  Drosophila melanogaster
  1qbk-assembly1_B  TM=5.989E-01  e=5.368E-01  Homo sapiens
  4zj7-assembly1_A  TM=4.442E-01  e=2.475E-01  Saccharomyces cerevisiae S288C
  3w3v-assembly1_A  TM=4.259E-01  e=3.292E-01  Saccharomyces cerevisiae S288C

Sequence (333 aa):
LLEFNAVSVASAVNMSAELKTILSDLHSSTGGNEKDASRKAKGCVIALFNFMEQNLTSSSIEIHLCDAFRGEYNILECLSIKRSEFLDAKASALESIYNLMESYFEIFRSFVIDVKNFCMLTYSQSSSRVLPLSLKLLTLIVQNCAHPEIQVDIEPITLFEKFFNELVKTPSATVMKELGRFLGALVRYYPEVVSQRGDRLYKRIIEIIQAEKKNKQHMISIVGCLSAIDGILFNYPPDHTGNQVSELYELIKWCVNSNMKERKNGKGVISEALLIIWHHAPLVGEHLFQDWLFFTLNLNELGKDRVLKYMCVNASESFMHVIAEKISSVGEK